Protein AF-A0A8T4V016-F1 (afdb_monomer)

Nearest PDB structures (foldseek):
  6ydw-assembly1_Bl  TM=3.620E-01  e=2.042E+00  Sus scrofa
  7qij-assembly1_AA  TM=3.039E-01  e=9.703E+00  Yersinia enterocolitica
  7qij-assembly2_NA  TM=2.567E-01  e=8.258E+00  Yersinia enterocolitica

Secondary structure (DSSP, 8-state):
-----------TTHHHHHHHHHHS---HHHHHHHHTTS-HHHHHHHHHHHHHHS-HHHHHHHHHHSSGGG--THHHHHHHHHHHHHHT-TT--S--TTTTSHHHHHHHHT-S--SS---GGG--GGG-GGG-TT-HHHHHHHHHHHHHSEEE--TT-BS---SSS----BTHHHHHHHHHHHHHHHHHTTPPPPPEEEETTTTEEEE-HHHHHHHHHHHHHHHHHHHHHHTT-

Foldseek 3Di:
DDDDDDPPPPPQLVVQLCCCCPVLVAPSVVSSVLSVPAGPVRVVVLLVLQCVLAPPVLSSCLSNQACQSVDDDPVSVLLSVLSNLLSPPVPDPHDDSQSRDPVSSVVSNPDPDPDDDDPVPPLPLCPLQLLHPVQPVSVVQLCCCQPVQKDFFDQADFRDPDVPDDRGDGQLVVLVSVLVSLQVVCVSVVHDGWAWDADPVRSMIGTDPVSSVVSVVVNVVVVVVVVVVVVPD

Structure (mmCIF, N/CA/C/O backbone):
data_AF-A0A8T4V016-F1
#
_entry.id   AF-A0A8T4V016-F1
#
loop_
_atom_site.group_PDB
_atom_site.id
_atom_site.type_symbol
_atom_site.label_atom_id
_atom_site.label_alt_id
_atom_site.label_comp_id
_atom_site.label_asym_id
_atom_site.label_entity_id
_atom_site.label_seq_id
_atom_site.pdbx_PDB_ins_code
_atom_site.Cartn_x
_atom_site.Cartn_y
_atom_site.Cartn_z
_atom_site.occupancy
_atom_site.B_iso_or_equiv
_atom_site.auth_seq_id
_atom_site.auth_comp_id
_atom_site.auth_asym_id
_atom_site.auth_atom_id
_atom_site.pdbx_PDB_model_num
ATOM 1 N N . MET A 1 1 ? 6.580 -22.054 -52.879 1.00 35.16 1 MET A N 1
ATOM 2 C CA . MET A 1 1 ? 6.896 -20.968 -51.931 1.00 35.16 1 MET A CA 1
ATOM 3 C C . MET A 1 1 ? 5.627 -20.703 -51.136 1.00 35.16 1 MET A C 1
ATOM 5 O O . MET A 1 1 ? 4.697 -20.138 -51.684 1.00 35.16 1 MET A O 1
ATOM 9 N N . GLU A 1 2 ? 5.365 -21.484 -50.089 1.00 33.94 2 GLU A N 1
ATOM 10 C CA . GLU A 1 2 ? 5.815 -21.247 -48.700 1.00 33.94 2 GLU A CA 1
ATOM 11 C C . GLU A 1 2 ? 5.262 -19.943 -48.089 1.00 33.94 2 GLU A C 1
ATOM 13 O O . GLU A 1 2 ? 5.794 -18.866 -48.314 1.00 33.94 2 GLU A O 1
ATOM 18 N N . TYR A 1 3 ? 4.151 -20.110 -47.354 1.00 40.19 3 TYR A N 1
ATOM 19 C CA . TYR A 1 3 ? 3.929 -19.724 -45.948 1.00 40.19 3 TYR A CA 1
ATOM 20 C C . TYR A 1 3 ? 4.230 -18.277 -45.473 1.00 40.19 3 TYR A C 1
ATOM 22 O O . TYR A 1 3 ? 5.384 -17.879 -45.399 1.00 40.19 3 TYR A O 1
ATOM 30 N N . ILE A 1 4 ? 3.187 -17.570 -44.981 1.00 34.22 4 ILE A N 1
ATOM 31 C CA . ILE A 1 4 ? 3.020 -17.037 -43.591 1.00 34.22 4 ILE A CA 1
ATOM 32 C C . ILE A 1 4 ? 2.225 -15.711 -43.516 1.00 34.22 4 ILE A C 1
ATOM 34 O O . ILE A 1 4 ? 2.650 -14.685 -44.036 1.00 34.22 4 ILE A O 1
ATOM 38 N N . GLY A 1 5 ? 1.167 -15.722 -42.687 1.00 31.75 5 GLY A N 1
ATOM 39 C CA . GLY A 1 5 ? 0.774 -14.600 -41.815 1.00 31.75 5 GLY A CA 1
ATOM 40 C C . GLY A 1 5 ? -0.501 -13.850 -42.224 1.00 31.75 5 GLY A C 1
ATOM 41 O O . GLY A 1 5 ? -0.571 -13.293 -43.304 1.00 31.75 5 GLY A O 1
ATOM 42 N N . LYS A 1 6 ? -1.550 -13.716 -41.416 1.00 37.72 6 LYS A N 1
ATOM 43 C CA . LYS A 1 6 ? -1.802 -14.063 -40.018 1.00 37.72 6 LYS A CA 1
ATOM 44 C C . LYS A 1 6 ? -3.316 -14.271 -39.918 1.00 37.72 6 LYS A C 1
ATOM 46 O O . LYS A 1 6 ? -4.066 -13.312 -40.081 1.00 37.72 6 LYS A O 1
ATOM 51 N N . GLU A 1 7 ? -3.765 -15.464 -39.539 1.00 40.00 7 GLU A N 1
ATOM 52 C CA . GLU A 1 7 ? -4.768 -15.462 -38.477 1.00 40.00 7 GLU A CA 1
ATOM 53 C C . GLU A 1 7 ? -4.093 -14.669 -37.361 1.00 40.00 7 GLU A C 1
ATOM 55 O O . GLU A 1 7 ? -3.062 -15.089 -36.826 1.00 40.00 7 GLU A O 1
ATOM 60 N N . LEU A 1 8 ? -4.541 -13.434 -37.128 1.00 37.91 8 LEU A N 1
ATOM 61 C CA . LEU A 1 8 ? -4.230 -12.771 -35.877 1.00 37.91 8 LEU A CA 1
ATOM 62 C C . LEU A 1 8 ? -4.793 -13.720 -34.833 1.00 37.91 8 LEU A C 1
ATOM 64 O O . LEU A 1 8 ? -6.008 -13.789 -34.666 1.00 37.91 8 LEU A O 1
ATOM 68 N N . LEU A 1 9 ? -3.894 -14.532 -34.270 1.00 42.50 9 LEU A N 1
ATOM 69 C CA . LEU A 1 9 ? -4.071 -15.303 -33.054 1.00 42.50 9 LEU A CA 1
ATOM 70 C C . LEU A 1 9 ? -5.068 -14.514 -32.213 1.00 42.50 9 LEU A C 1
ATOM 72 O O . LEU A 1 9 ? -4.738 -13.395 -31.814 1.00 42.50 9 LEU A O 1
ATOM 76 N N . LYS A 1 10 ? -6.301 -15.020 -3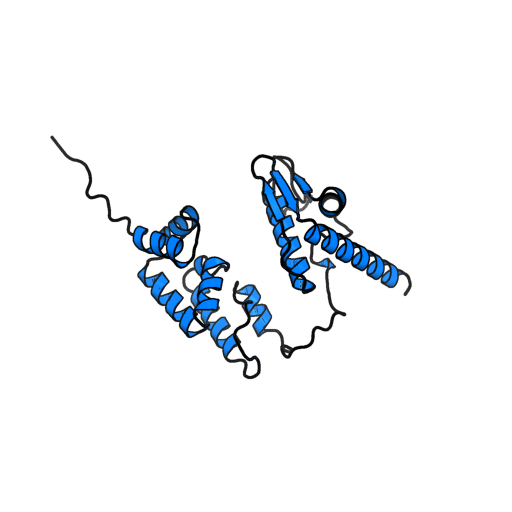2.059 1.00 50.97 10 LYS A N 1
ATOM 77 C CA . LYS A 1 10 ? -7.214 -14.485 -31.051 1.00 50.97 10 LYS A CA 1
ATOM 78 C C . LYS A 1 10 ? -6.413 -14.582 -29.773 1.00 50.97 10 LYS A C 1
ATOM 80 O O . LYS A 1 10 ? -6.144 -15.693 -29.327 1.00 50.97 10 LYS A O 1
ATOM 85 N N . ASP A 1 11 ? -5.894 -13.450 -29.319 1.00 59.31 11 ASP A N 1
ATOM 86 C CA . ASP A 1 11 ? -5.078 -13.401 -28.126 1.00 59.31 11 ASP A CA 1
ATOM 87 C C . ASP A 1 11 ? -5.995 -13.934 -27.018 1.00 59.31 11 ASP A C 1
ATOM 89 O O . ASP A 1 11 ? -7.022 -13.305 -26.751 1.00 59.31 11 ASP A O 1
ATOM 93 N N . PRO A 1 12 ? -5.727 -15.135 -26.472 1.00 63.03 12 PRO A N 1
ATOM 94 C CA . PRO A 1 12 ? -6.645 -15.789 -25.541 1.00 63.03 12 PRO A CA 1
ATOM 95 C C . PRO A 1 12 ? -6.847 -14.953 -24.269 1.00 63.03 12 PRO A C 1
ATOM 97 O O . PRO A 1 12 ? -7.808 -15.163 -23.533 1.00 63.03 12 PRO A O 1
ATOM 100 N N . ASP A 1 13 ? -5.977 -13.964 -24.059 1.00 75.12 13 ASP A N 1
ATOM 101 C CA . ASP A 1 13 ? -5.962 -13.062 -22.922 1.00 75.12 13 ASP A CA 1
ATOM 102 C C . ASP A 1 13 ? -6.684 -11.728 -23.226 1.00 75.12 13 ASP A C 1
ATOM 104 O O . ASP A 1 13 ? -6.879 -10.912 -22.317 1.00 75.12 13 ASP A O 1
ATOM 108 N N . ALA A 1 14 ? -7.070 -11.463 -24.484 1.00 77.88 14 ALA A N 1
ATOM 109 C CA . ALA A 1 14 ? -7.614 -10.170 -24.916 1.00 77.88 14 ALA A CA 1
ATOM 110 C C . ALA A 1 14 ? -8.941 -9.829 -24.237 1.00 77.88 14 ALA A C 1
ATOM 112 O O . ALA A 1 14 ? -9.085 -8.719 -23.725 1.00 77.88 14 ALA A O 1
ATOM 113 N N . ASP A 1 15 ? -9.866 -10.785 -24.171 1.00 79.12 15 ASP A N 1
ATOM 114 C CA . ASP A 1 15 ? -11.208 -10.551 -23.632 1.00 79.12 15 ASP A CA 1
ATOM 115 C C . ASP A 1 15 ? -11.154 -10.199 -22.135 1.00 79.12 15 ASP A C 1
ATOM 117 O O . ASP A 1 15 ? -11.811 -9.265 -21.670 1.00 79.12 15 ASP A O 1
ATOM 121 N N . LEU A 1 16 ? -10.299 -10.887 -21.368 1.00 82.69 16 LEU A N 1
ATOM 122 C CA . LEU A 1 16 ? -10.085 -10.569 -19.954 1.00 82.69 16 LEU A CA 1
ATOM 123 C C . LEU A 1 16 ? 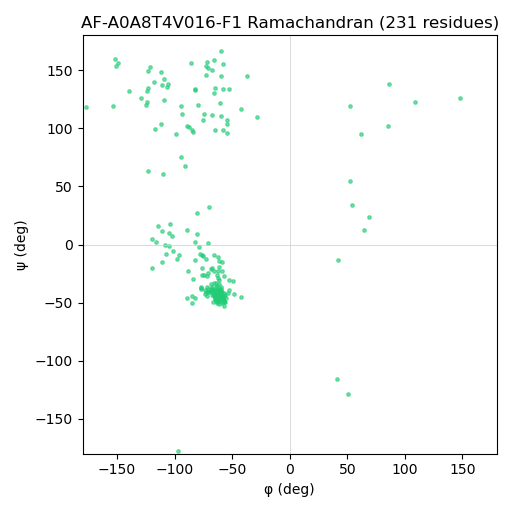-9.305 -9.259 -19.773 1.00 82.69 16 LEU A C 1
ATOM 125 O O . LEU A 1 16 ? -9.592 -8.488 -18.857 1.00 82.69 16 LEU A O 1
ATOM 129 N N . THR A 1 17 ? -8.339 -8.976 -20.648 1.00 81.25 17 THR A N 1
ATOM 130 C CA . THR A 1 17 ? -7.602 -7.706 -20.621 1.00 81.25 17 THR A CA 1
ATOM 131 C C . THR A 1 17 ? -8.541 -6.519 -20.839 1.00 81.25 17 THR A C 1
ATOM 133 O O . THR A 1 17 ? -8.451 -5.531 -20.106 1.00 81.25 17 THR A O 1
ATOM 136 N N . GLU A 1 18 ? -9.456 -6.616 -21.807 1.00 80.31 18 GLU A N 1
ATOM 137 C CA . GLU A 1 18 ? -10.453 -5.583 -22.092 1.00 80.31 18 GLU A CA 1
ATOM 138 C C . GLU A 1 18 ? -11.425 -5.409 -20.923 1.00 80.31 18 GLU A C 1
ATOM 140 O O . GLU A 1 18 ? -11.622 -4.284 -20.459 1.00 80.31 18 GLU A O 1
ATOM 145 N N . LEU A 1 19 ? -11.957 -6.512 -20.384 1.00 83.50 19 LEU A N 1
ATOM 146 C CA . LEU A 1 19 ? -12.860 -6.491 -19.233 1.00 83.50 19 LEU A CA 1
ATOM 147 C C . LEU A 1 19 ? -12.231 -5.780 -18.023 1.00 83.50 19 LEU A C 1
ATOM 149 O O . LEU A 1 19 ? -12.835 -4.878 -17.444 1.00 83.50 19 LEU A O 1
ATOM 153 N N . LEU A 1 20 ? -10.997 -6.146 -17.657 1.00 82.00 20 LEU A N 1
ATOM 154 C CA . LEU A 1 20 ? -10.281 -5.551 -16.522 1.00 82.00 20 LEU A CA 1
ATOM 155 C C . LEU A 1 20 ? -9.961 -4.068 -16.746 1.00 82.00 20 LEU A C 1
ATOM 157 O O . LEU A 1 20 ? -10.043 -3.267 -15.811 1.00 82.00 20 LEU A O 1
ATOM 161 N N . ALA A 1 21 ? -9.589 -3.690 -17.968 1.00 79.38 21 ALA A N 1
ATOM 162 C CA . ALA A 1 21 ? -9.250 -2.308 -18.283 1.00 79.38 21 ALA A CA 1
ATOM 163 C C . ALA A 1 21 ? -10.477 -1.393 -18.296 1.00 79.38 21 ALA A C 1
ATOM 165 O O . ALA A 1 21 ? -10.407 -0.269 -17.799 1.00 79.38 21 ALA A O 1
ATOM 166 N N . ARG A 1 22 ? -11.593 -1.875 -18.846 1.00 79.38 22 ARG A N 1
ATOM 167 C CA . ARG A 1 22 ? -12.803 -1.083 -19.059 1.00 79.38 22 ARG A CA 1
ATOM 168 C C . ARG A 1 22 ? -13.700 -1.025 -17.827 1.00 79.38 22 ARG A C 1
ATOM 170 O O . ARG A 1 22 ? -14.083 0.063 -17.418 1.00 79.38 22 ARG A O 1
ATOM 177 N N . GLU A 1 23 ? -14.011 -2.171 -17.229 1.00 80.81 23 GLU A N 1
ATOM 178 C CA . GLU A 1 23 ? -15.026 -2.257 -16.167 1.00 80.81 23 GLU A CA 1
ATOM 179 C C . GLU A 1 23 ? -14.443 -2.025 -14.766 1.00 80.81 23 GLU A C 1
ATOM 181 O O . GLU A 1 23 ? -15.154 -1.620 -13.847 1.00 80.81 23 GLU A O 1
ATOM 186 N N . PHE A 1 24 ? -13.136 -2.249 -14.598 1.00 82.06 24 PHE A N 1
ATOM 187 C CA . PHE A 1 24 ? -12.441 -2.100 -13.313 1.00 82.06 24 PHE A CA 1
ATOM 188 C C . PHE A 1 24 ? -11.375 -0.995 -13.320 1.00 82.06 24 PHE A C 1
ATOM 190 O O . PHE A 1 24 ? -10.701 -0.788 -12.308 1.00 82.06 24 PHE A O 1
ATOM 197 N N . GLU A 1 25 ? -11.222 -0.276 -14.439 1.00 83.88 25 GLU A N 1
ATOM 198 C CA . GLU A 1 25 ? -10.244 0.808 -14.631 1.00 83.88 25 GLU A CA 1
ATOM 199 C C . GLU A 1 25 ? -8.794 0.387 -14.323 1.00 83.88 25 GLU A C 1
ATOM 201 O O . GLU A 1 25 ? -7.975 1.161 -13.812 1.00 83.88 25 GLU A O 1
ATOM 206 N N . ILE A 1 26 ? -8.451 -0.872 -14.601 1.00 78.69 26 ILE A N 1
ATOM 207 C CA . ILE A 1 26 ? -7.104 -1.391 -14.367 1.00 78.69 26 ILE A CA 1
ATOM 208 C C . ILE A 1 26 ? -6.208 -1.004 -15.542 1.00 78.69 26 ILE A C 1
ATOM 210 O O . ILE A 1 26 ? -6.554 -1.186 -16.704 1.00 78.69 26 ILE A O 1
ATOM 214 N N . ASN A 1 27 ? -5.006 -0.496 -15.258 1.00 84.38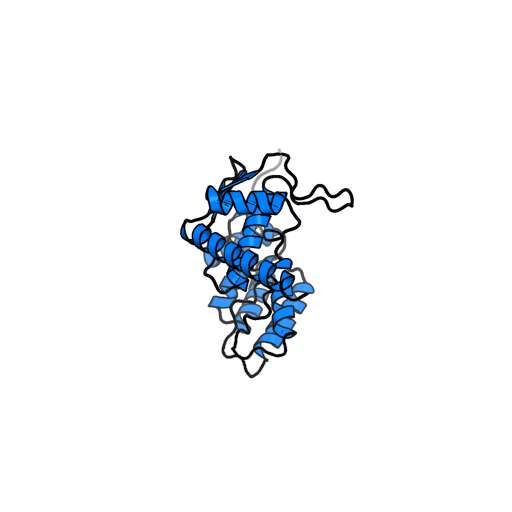 27 ASN A N 1
ATOM 215 C CA . ASN A 1 27 ? -4.047 -0.164 -16.312 1.00 84.38 27 ASN A CA 1
ATOM 216 C C . ASN A 1 27 ? -3.817 -1.357 -17.262 1.00 84.38 27 ASN A C 1
ATOM 218 O O . ASN A 1 27 ? -3.544 -2.465 -16.800 1.00 84.38 27 ASN A O 1
ATOM 222 N N . PHE A 1 28 ? -3.841 -1.098 -18.573 1.00 76.69 28 PHE A N 1
ATOM 223 C CA . PHE A 1 28 ? -3.717 -2.108 -19.629 1.00 76.69 28 PHE A CA 1
ATOM 224 C C . PHE A 1 28 ? -2.544 -3.083 -19.437 1.00 76.69 28 PHE A C 1
ATOM 226 O O . PHE A 1 28 ? -2.710 -4.286 -19.611 1.00 76.69 28 PHE A O 1
ATOM 233 N N . ILE A 1 29 ? -1.361 -2.600 -19.031 1.00 77.19 29 ILE A N 1
ATOM 234 C CA . ILE A 1 29 ? -0.184 -3.463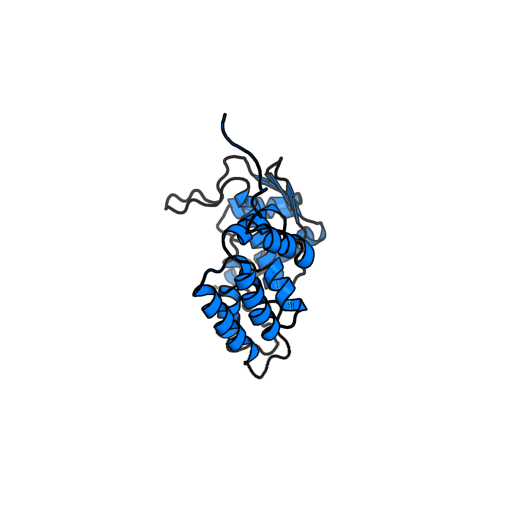 -18.826 1.00 77.19 29 ILE A CA 1
ATOM 235 C C . ILE A 1 29 ? -0.440 -4.447 -17.678 1.00 77.19 29 ILE A C 1
ATOM 237 O O . ILE A 1 29 ? -0.152 -5.635 -17.808 1.00 77.19 29 ILE A O 1
ATOM 241 N N . ARG A 1 30 ? -1.033 -3.967 -16.577 1.00 79.19 30 ARG A N 1
ATOM 242 C CA . ARG A 1 30 ? -1.398 -4.802 -15.426 1.00 79.19 30 ARG A CA 1
ATOM 243 C C . ARG A 1 30 ? -2.515 -5.783 -15.787 1.00 79.19 30 ARG A C 1
ATOM 245 O O . ARG A 1 30 ? -2.402 -6.950 -15.433 1.00 79.19 30 ARG A O 1
ATOM 252 N N . ALA A 1 31 ? -3.544 -5.332 -16.504 1.00 77.81 31 ALA A N 1
ATOM 253 C CA . ALA A 1 31 ? -4.641 -6.174 -16.982 1.00 77.81 31 ALA A CA 1
ATOM 254 C C . ALA A 1 31 ? -4.124 -7.323 -17.864 1.00 77.81 31 ALA A C 1
ATOM 256 O O . ALA A 1 31 ? -4.426 -8.483 -17.600 1.00 77.81 31 ALA A O 1
ATOM 257 N N . ARG A 1 32 ? -3.235 -7.019 -18.817 1.00 80.62 32 ARG A N 1
ATOM 258 C CA . ARG A 1 32 ? -2.587 -8.016 -19.677 1.00 80.62 32 ARG A CA 1
ATOM 259 C C . ARG A 1 32 ? -1.736 -9.010 -18.886 1.00 80.62 32 ARG A C 1
ATOM 261 O O . ARG A 1 32 ? -1.771 -10.208 -19.139 1.00 80.62 32 ARG A O 1
ATOM 268 N N . ASP A 1 33 ? -0.952 -8.535 -17.919 1.00 82.00 33 ASP A N 1
ATOM 269 C CA . ASP A 1 33 ? -0.099 -9.406 -17.101 1.00 82.00 33 ASP A CA 1
ATOM 270 C C . ASP A 1 33 ? -0.899 -10.321 -16.153 1.00 82.00 33 ASP A C 1
ATOM 272 O O . ASP A 1 33 ? -0.370 -11.336 -15.690 1.00 82.00 33 ASP A O 1
ATOM 276 N N . ILE A 1 34 ? -2.151 -9.965 -15.850 1.00 80.69 34 ILE A N 1
ATOM 277 C CA . ILE A 1 34 ? -3.111 -10.800 -15.119 1.00 80.69 34 ILE A CA 1
ATOM 278 C C . ILE A 1 34 ? -3.775 -11.797 -16.067 1.00 80.69 34 ILE A C 1
ATOM 280 O O . ILE A 1 34 ? -3.822 -12.983 -15.746 1.00 80.69 34 ILE A O 1
ATOM 284 N N . ALA A 1 35 ? -4.222 -11.344 -17.239 1.00 81.94 35 ALA A N 1
ATOM 285 C CA . ALA A 1 35 ? -4.887 -12.191 -18.222 1.00 81.94 35 ALA A CA 1
ATOM 286 C C . ALA A 1 35 ? -3.984 -13.331 -18.728 1.00 81.94 35 ALA A C 1
ATOM 288 O O . ALA A 1 35 ? -4.440 -14.452 -18.887 1.00 81.94 35 ALA A O 1
ATOM 289 N N . ARG A 1 36 ? -2.662 -13.115 -18.766 1.00 83.38 36 ARG A N 1
ATOM 290 C CA . ARG A 1 36 ? -1.651 -14.166 -19.010 1.00 83.38 36 ARG A CA 1
ATOM 291 C C . ARG A 1 36 ? -1.591 -15.286 -17.965 1.00 83.38 36 ARG A C 1
ATOM 293 O O . ARG A 1 36 ? -0.824 -16.235 -18.123 1.00 83.38 36 ARG A O 1
ATOM 300 N N . LYS A 1 37 ? -2.274 -15.134 -16.829 1.00 82.06 37 LYS A N 1
ATOM 301 C CA . LYS A 1 37 ? -2.186 -16.036 -15.667 1.00 82.06 37 LYS A CA 1
ATOM 302 C C . LYS A 1 37 ? -3.519 -16.678 -15.303 1.00 82.06 37 LYS A C 1
ATOM 304 O O . LYS A 1 37 ? -3.503 -17.663 -14.568 1.00 82.06 37 LYS A O 1
ATOM 309 N N . VAL A 1 38 ? -4.634 -16.097 -15.737 1.00 83.38 38 VAL A N 1
ATOM 310 C CA . VAL A 1 38 ? -5.994 -16.476 -15.343 1.00 83.38 38 VAL A CA 1
ATOM 311 C C . VAL A 1 38 ? -6.873 -16.406 -16.583 1.00 83.38 38 VAL A C 1
ATOM 313 O O . VAL A 1 38 ? -6.824 -15.413 -17.298 1.00 83.38 38 VAL A O 1
ATOM 316 N N . SER A 1 39 ? -7.672 -17.442 -16.834 1.00 85.38 39 SER A N 1
ATOM 317 C CA . SER A 1 39 ? -8.627 -17.430 -17.944 1.00 85.38 39 SER A CA 1
ATOM 318 C C . SER A 1 39 ? -9.804 -16.489 -17.652 1.00 85.38 39 SER A C 1
ATOM 320 O O . SER A 1 39 ? -10.122 -16.219 -16.490 1.00 85.38 39 SER A O 1
ATOM 322 N N . LEU A 1 40 ? -10.486 -16.003 -18.694 1.00 82.81 40 LEU A N 1
ATOM 323 C CA . LEU A 1 40 ? -11.705 -15.203 -18.529 1.00 82.81 40 LEU A CA 1
ATOM 324 C C . LEU A 1 40 ? -12.758 -15.949 -17.697 1.00 82.81 40 LEU A C 1
ATOM 326 O O . LEU A 1 40 ? -13.317 -15.377 -16.762 1.00 82.81 40 LEU A O 1
ATOM 330 N N . ASP A 1 41 ? -12.984 -17.227 -17.999 1.00 82.44 41 ASP A N 1
ATOM 331 C CA . ASP A 1 41 ? -13.981 -18.052 -17.314 1.00 82.44 41 ASP A CA 1
ATOM 332 C C . ASP A 1 41 ? -13.661 -18.212 -15.823 1.00 82.44 41 ASP A C 1
ATOM 334 O O . ASP A 1 41 ? -14.544 -18.060 -14.971 1.00 82.44 41 ASP A O 1
ATOM 338 N N . ASP A 1 42 ? -12.390 -18.447 -15.483 1.00 83.88 42 ASP A N 1
ATOM 339 C CA . ASP A 1 42 ? -11.955 -18.530 -14.088 1.00 83.88 42 ASP A CA 1
ATOM 340 C C . ASP A 1 42 ? -12.110 -17.184 -13.376 1.00 83.88 42 ASP A C 1
ATOM 342 O O . ASP A 1 42 ? -12.559 -17.139 -12.227 1.00 83.88 42 ASP A O 1
ATOM 346 N N . PHE A 1 43 ? -11.778 -16.074 -14.042 1.00 87.25 43 PHE A N 1
ATOM 347 C CA . PHE A 1 43 ? -11.969 -14.741 -13.478 1.00 87.25 43 PHE A CA 1
ATOM 348 C C . PHE A 1 43 ? -13.448 -14.459 -13.195 1.00 87.25 43 PHE A C 1
ATOM 350 O O . PHE A 1 43 ? -13.784 -14.103 -12.067 1.00 87.25 43 PHE A O 1
ATOM 357 N N . VAL A 1 44 ? -14.334 -14.664 -14.175 1.00 85.88 44 VAL A N 1
ATOM 358 C CA . VAL A 1 44 ? -15.777 -14.410 -14.043 1.00 85.88 44 VAL A CA 1
ATOM 359 C C . VAL A 1 44 ? -16.378 -15.269 -12.935 1.00 85.88 44 VAL A C 1
ATOM 361 O O . VAL A 1 44 ? -17.097 -14.763 -12.075 1.00 85.88 44 VAL A O 1
ATOM 364 N N . LYS A 1 45 ? -16.033 -16.560 -12.883 1.00 87.25 45 LYS A N 1
ATOM 365 C CA . LYS A 1 45 ? -16.486 -17.464 -11.819 1.00 87.25 45 LYS A CA 1
ATOM 366 C C . LYS A 1 45 ? -16.068 -16.968 -10.430 1.00 87.25 45 LYS A C 1
ATOM 368 O O . LYS A 1 45 ? -16.877 -16.967 -9.496 1.00 87.25 45 LYS A O 1
ATOM 373 N N . ASN A 1 46 ? -14.816 -16.543 -10.285 1.00 85.69 46 ASN A N 1
ATOM 374 C CA . ASN A 1 46 ? -14.283 -16.055 -9.016 1.00 85.69 46 ASN A CA 1
ATOM 375 C C . ASN A 1 46 ? -14.862 -14.685 -8.634 1.00 85.69 46 ASN A C 1
ATOM 377 O O . ASN A 1 46 ? -15.179 -14.465 -7.466 1.00 85.69 46 ASN A O 1
ATOM 381 N N . TYR A 1 47 ? -15.054 -13.787 -9.600 1.00 88.12 47 TYR A N 1
ATOM 382 C CA . TYR A 1 47 ? -15.686 -12.489 -9.388 1.00 88.12 47 TYR A CA 1
ATOM 383 C C . TYR A 1 47 ? -17.142 -12.643 -8.945 1.00 88.12 47 TYR A C 1
ATOM 385 O O . TYR A 1 47 ? -17.509 -12.108 -7.907 1.00 88.12 47 TYR A O 1
ATOM 393 N N . ASN A 1 48 ? -17.933 -13.469 -9.635 1.00 86.69 48 ASN A N 1
ATOM 394 C CA . ASN A 1 48 ? -19.317 -13.750 -9.245 1.00 86.69 48 ASN A CA 1
ATOM 395 C C . ASN A 1 48 ? -19.389 -14.365 -7.840 1.00 86.69 48 ASN A C 1
ATOM 397 O O . ASN A 1 48 ? -20.302 -14.088 -7.066 1.00 86.69 48 ASN A O 1
ATOM 401 N N . THR A 1 49 ? -18.416 -15.207 -7.478 1.00 86.19 49 THR A N 1
ATOM 402 C CA . THR A 1 49 ? -18.324 -15.747 -6.114 1.00 86.19 49 THR A CA 1
ATOM 403 C C . THR A 1 49 ? -18.050 -14.639 -5.099 1.00 86.19 49 THR A C 1
ATOM 405 O O . THR A 1 49 ? -18.673 -14.629 -4.041 1.00 86.19 49 THR A O 1
ATOM 408 N N . LEU A 1 50 ? -17.153 -13.697 -5.410 1.00 83.56 50 LEU A N 1
ATOM 409 C CA . LEU A 1 50 ? -16.878 -12.541 -4.561 1.00 83.56 50 LEU A CA 1
ATOM 410 C C . LEU A 1 50 ? -18.101 -11.630 -4.433 1.00 83.56 50 LEU A C 1
ATOM 412 O O . LEU A 1 50 ? -18.472 -11.297 -3.318 1.00 83.56 50 LEU A O 1
ATOM 416 N N . GLU A 1 51 ? -18.742 -11.271 -5.540 1.00 84.25 51 GLU A N 1
ATOM 417 C CA . GLU A 1 51 ? -19.922 -10.402 -5.593 1.00 84.25 51 GLU A CA 1
ATOM 418 C C . GLU A 1 51 ? -21.108 -10.964 -4.796 1.00 84.25 51 GLU A C 1
ATOM 42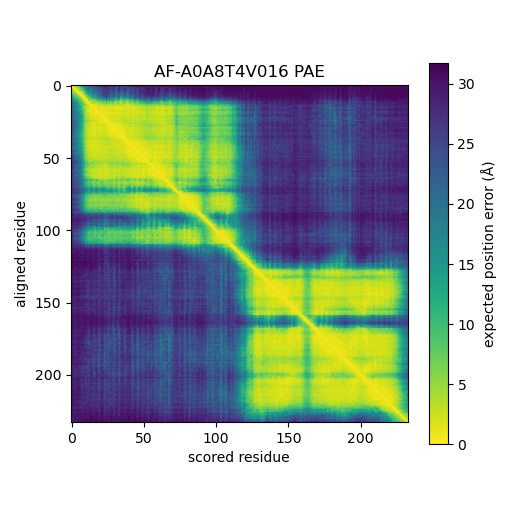0 O O . GLU A 1 51 ? -21.781 -10.244 -4.060 1.00 84.25 51 GLU A O 1
ATOM 425 N N . ASN A 1 52 ? -21.332 -12.277 -4.866 1.00 82.75 52 ASN A N 1
ATOM 426 C CA . ASN A 1 52 ? -22.361 -12.931 -4.056 1.00 82.75 52 ASN A CA 1
ATOM 427 C C . ASN A 1 52 ? -22.053 -12.889 -2.550 1.00 82.75 52 ASN A C 1
ATOM 429 O O . ASN A 1 52 ? -22.956 -13.036 -1.728 1.00 82.75 52 ASN A O 1
ATOM 433 N N . LEU A 1 53 ? -20.780 -12.729 -2.177 1.00 77.56 53 LEU A N 1
ATOM 434 C CA . LEU A 1 53 ? -20.355 -12.609 -0.785 1.00 77.56 53 LEU A CA 1
ATOM 435 C C . LEU A 1 53 ? -20.363 -11.148 -0.322 1.00 77.56 53 LEU A C 1
ATOM 437 O O . LEU A 1 53 ? -20.857 -10.837 0.759 1.00 77.56 53 LEU A O 1
ATOM 441 N N . VAL A 1 54 ? -19.823 -10.241 -1.128 1.00 69.06 54 VAL A N 1
ATOM 442 C CA . VAL A 1 54 ? -19.743 -8.812 -0.841 1.00 69.06 54 VAL A CA 1
ATOM 443 C C . VAL A 1 54 ? -20.414 -8.070 -1.984 1.00 69.06 54 VAL A C 1
ATOM 445 O O . VAL A 1 54 ? -20.013 -8.239 -3.126 1.00 69.06 54 VAL A O 1
ATOM 448 N N . ILE A 1 55 ? -21.434 -7.264 -1.666 1.00 76.25 55 ILE A N 1
ATOM 449 C CA . ILE A 1 55 ? -22.218 -6.477 -2.635 1.00 76.25 55 ILE A CA 1
ATOM 450 C C . ILE A 1 55 ? -21.350 -5.916 -3.776 1.00 76.25 55 ILE A C 1
ATOM 452 O O . ILE A 1 55 ? -20.211 -5.508 -3.543 1.00 76.25 55 ILE A O 1
ATOM 456 N N . GLU A 1 56 ? -21.904 -5.849 -4.988 1.00 78.94 56 GLU A N 1
ATOM 457 C CA . GLU A 1 56 ? -21.195 -5.511 -6.236 1.00 78.94 56 GLU A CA 1
ATOM 458 C C . GLU A 1 56 ? -20.197 -4.346 -6.107 1.00 78.94 56 GLU A C 1
ATOM 460 O O . GLU A 1 56 ? -19.049 -4.449 -6.542 1.00 78.94 56 GLU A O 1
ATOM 465 N N . SER A 1 57 ? -20.590 -3.250 -5.451 1.00 75.88 57 SER A N 1
ATOM 466 C CA . SER A 1 57 ? -19.725 -2.078 -5.263 1.00 75.88 57 SER A CA 1
ATOM 467 C C . SER A 1 57 ? -18.431 -2.392 -4.504 1.00 75.88 57 SER A C 1
ATOM 469 O O . SER A 1 57 ? -17.369 -1.880 -4.853 1.00 75.88 57 SER A O 1
ATOM 471 N N . ILE A 1 58 ? -18.491 -3.266 -3.499 1.00 72.69 58 ILE A N 1
ATOM 472 C CA . ILE A 1 58 ? -17.332 -3.689 -2.706 1.00 72.69 58 ILE A CA 1
ATOM 473 C C . ILE A 1 58 ? -16.496 -4.704 -3.489 1.00 72.69 58 ILE A C 1
ATOM 475 O O . ILE A 1 58 ? -15.267 -4.635 -3.452 1.00 72.69 58 ILE A O 1
ATOM 479 N N . ALA A 1 59 ? -17.133 -5.609 -4.237 1.00 79.56 59 ALA A N 1
ATOM 480 C CA . ALA A 1 59 ? -16.423 -6.552 -5.097 1.00 79.56 59 ALA A CA 1
ATOM 481 C C . ALA A 1 59 ? -15.577 -5.822 -6.156 1.00 79.56 59 ALA A C 1
ATOM 483 O O . ALA A 1 59 ? -14.396 -6.136 -6.318 1.00 79.56 59 ALA A O 1
ATOM 484 N N . LYS A 1 60 ? -16.131 -4.788 -6.805 1.00 81.06 60 LYS A N 1
ATOM 485 C CA . LYS A 1 60 ? -15.399 -3.941 -7.766 1.00 81.06 60 LYS A CA 1
ATOM 486 C C . LYS A 1 60 ? -14.193 -3.249 -7.137 1.00 81.06 60 LYS A C 1
ATOM 488 O O . LYS A 1 60 ? -13.096 -3.294 -7.695 1.00 81.06 60 LYS A O 1
ATOM 493 N N . GLU A 1 61 ? -14.364 -2.670 -5.951 1.00 74.00 61 GLU A N 1
ATOM 494 C CA . GLU A 1 61 ? -13.272 -2.026 -5.215 1.00 74.00 61 GLU A CA 1
ATOM 495 C C . GLU A 1 61 ? -12.160 -3.012 -4.828 1.00 74.00 61 GLU A C 1
ATOM 497 O O . GLU A 1 61 ? -10.975 -2.697 -4.950 1.00 74.00 61 GLU A O 1
ATOM 502 N N . ILE A 1 62 ? -12.510 -4.235 -4.424 1.00 75.12 62 ILE A N 1
ATOM 503 C CA . ILE A 1 62 ? -11.538 -5.292 -4.111 1.00 75.12 62 ILE A CA 1
ATOM 504 C C . ILE A 1 62 ? -10.744 -5.709 -5.354 1.00 75.12 62 ILE A C 1
ATOM 506 O O . ILE A 1 62 ? -9.530 -5.896 -5.259 1.00 75.12 62 ILE A O 1
ATOM 510 N N . VAL A 1 63 ? -11.393 -5.834 -6.513 1.00 82.19 63 VAL A N 1
ATOM 511 C CA . VAL A 1 63 ? -10.718 -6.163 -7.779 1.00 82.19 63 VAL A CA 1
ATOM 512 C C . VAL A 1 63 ? -9.765 -5.041 -8.195 1.00 82.19 63 VAL A C 1
ATOM 514 O O . VAL A 1 63 ? -8.610 -5.298 -8.535 1.00 82.19 63 VAL A O 1
ATOM 517 N N . LYS A 1 64 ? -10.219 -3.786 -8.118 1.00 79.25 64 LYS A N 1
ATOM 518 C CA . LYS A 1 64 ? -9.439 -2.607 -8.518 1.00 79.25 64 LYS A CA 1
ATOM 519 C C . LYS A 1 64 ? -8.230 -2.370 -7.608 1.00 79.25 64 LYS A C 1
ATOM 521 O O . LYS A 1 64 ? -7.100 -2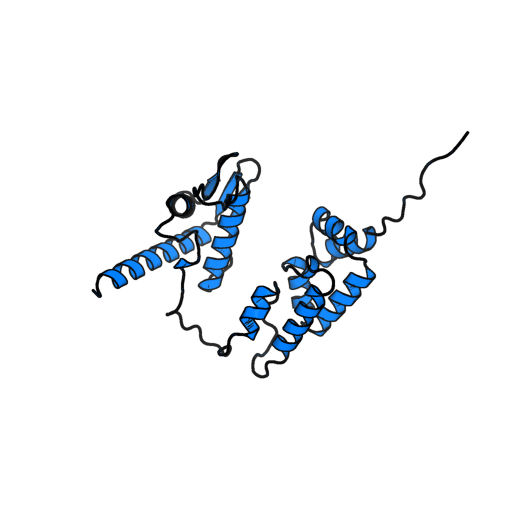.187 -8.080 1.00 79.25 64 LYS A O 1
ATOM 526 N N . ASN A 1 65 ? -8.470 -2.378 -6.297 1.00 67.75 65 ASN A N 1
ATOM 527 C CA . ASN A 1 65 ? -7.544 -1.863 -5.287 1.00 67.75 65 ASN A CA 1
ATOM 528 C C . ASN A 1 65 ? -6.909 -2.943 -4.399 1.00 67.75 65 ASN A C 1
ATOM 530 O O . ASN A 1 65 ? -5.925 -2.657 -3.713 1.00 67.75 65 ASN A O 1
ATOM 534 N N . GLY A 1 66 ? -7.450 -4.160 -4.392 1.00 63.66 66 GLY A N 1
ATOM 535 C CA . GLY A 1 66 ? -6.980 -5.270 -3.569 1.00 63.66 66 GLY A CA 1
ATOM 536 C C . GLY A 1 66 ? -6.038 -6.236 -4.289 1.00 63.66 66 GLY A C 1
ATOM 537 O O . GLY A 1 66 ? -5.688 -6.074 -5.459 1.00 63.66 66 GLY A O 1
ATOM 538 N N . SER A 1 67 ? -5.639 -7.277 -3.558 1.00 69.69 67 SER A N 1
ATOM 539 C CA . SER A 1 67 ? -4.793 -8.375 -4.051 1.00 69.69 67 SER A CA 1
ATOM 540 C C . SER A 1 67 ? -5.590 -9.532 -4.659 1.00 69.69 67 SER A C 1
ATOM 542 O O . SER A 1 67 ? -5.035 -10.600 -4.890 1.00 69.69 67 SER A O 1
ATOM 544 N N . PHE A 1 68 ? -6.888 -9.345 -4.919 1.00 75.94 68 PHE A N 1
ATOM 545 C CA . PHE A 1 68 ? -7.773 -10.387 -5.451 1.00 75.94 68 PHE A CA 1
ATOM 546 C C . PHE A 1 68 ? -7.228 -11.026 -6.734 1.00 75.94 68 PHE A C 1
ATOM 548 O O . PHE A 1 68 ? -7.229 -12.244 -6.874 1.00 75.94 68 PHE A O 1
ATOM 555 N N . LEU A 1 69 ? -6.676 -10.195 -7.620 1.00 71.44 69 LEU A N 1
ATOM 556 C CA . LEU A 1 69 ? -6.102 -10.603 -8.905 1.00 71.44 69 LEU A CA 1
ATOM 557 C C . LEU A 1 69 ? -4.719 -11.266 -8.781 1.00 71.44 69 LEU A C 1
ATOM 559 O O . LEU A 1 69 ? -4.195 -11.786 -9.764 1.00 71.44 69 LEU A O 1
ATOM 563 N N . ASP A 1 70 ? -4.117 -11.235 -7.590 1.00 69.88 70 ASP A N 1
ATOM 564 C CA . ASP A 1 70 ? -2.779 -11.771 -7.330 1.00 69.88 70 ASP A CA 1
ATOM 565 C C . ASP A 1 70 ? -2.822 -13.189 -6.727 1.00 69.88 70 ASP A C 1
ATOM 567 O O . ASP A 1 70 ? -1.793 -13.872 -6.672 1.00 69.88 70 ASP A O 1
ATOM 571 N N . TYR A 1 71 ? -3.991 -13.657 -6.272 1.00 63.47 71 TYR A N 1
ATOM 572 C CA . TYR A 1 71 ? -4.139 -14.972 -5.650 1.00 63.47 71 TYR A CA 1
ATOM 573 C C . TYR A 1 71 ? -4.270 -16.087 -6.693 1.00 63.47 71 TYR A C 1
ATOM 575 O O . TYR A 1 71 ? -5.049 -16.000 -7.637 1.00 63.47 71 TYR A O 1
ATOM 583 N N . LYS A 1 72 ? -3.512 -17.172 -6.497 1.00 58.59 72 LYS A N 1
ATOM 584 C CA . LYS A 1 72 ? -3.581 -18.387 -7.321 1.00 58.59 72 LYS A CA 1
ATOM 585 C C . LYS A 1 72 ? -4.291 -19.507 -6.562 1.00 58.59 72 LYS A C 1
ATOM 587 O O . LYS A 1 72 ? -3.968 -19.733 -5.395 1.00 58.59 72 LYS A O 1
ATOM 592 N N . ASN A 1 73 ? -5.153 -20.256 -7.252 1.00 57.94 73 ASN A N 1
ATOM 593 C CA . ASN A 1 73 ? -5.724 -21.539 -6.817 1.00 57.94 73 ASN A CA 1
ATOM 594 C C . ASN A 1 73 ? -6.128 -21.561 -5.323 1.00 57.94 73 ASN A C 1
ATOM 596 O O . ASN A 1 73 ? -6.977 -20.784 -4.896 1.00 57.94 73 ASN A O 1
ATOM 600 N N . SER A 1 74 ? -5.478 -22.403 -4.515 1.00 48.22 74 SER A N 1
ATOM 601 C CA . SER A 1 74 ? -5.784 -22.673 -3.102 1.00 48.22 74 SER A CA 1
ATOM 602 C C . SER A 1 74 ? -5.743 -21.456 -2.169 1.00 48.22 74 SER A C 1
ATOM 604 O O . SER A 1 74 ? -6.402 -21.467 -1.130 1.00 48.22 74 SER A O 1
ATOM 606 N N . PHE A 1 75 ? -5.021 -20.388 -2.524 1.00 63.62 75 PHE A N 1
ATOM 607 C CA . PHE A 1 75 ? -5.031 -19.144 -1.744 1.00 63.62 75 PHE A CA 1
ATOM 608 C C . PHE A 1 75 ? -6.322 -18.342 -1.939 1.00 63.62 75 PHE A C 1
ATOM 610 O O . PHE A 1 75 ? -6.725 -17.597 -1.045 1.00 63.62 75 PHE A O 1
ATOM 617 N N . LEU A 1 76 ? -6.988 -18.506 -3.083 1.00 73.81 76 LEU A N 1
ATOM 618 C CA . LEU A 1 76 ? -8.260 -17.849 -3.362 1.00 73.81 76 LEU A CA 1
ATOM 619 C C . LEU A 1 76 ? -9.416 -18.539 -2.623 1.00 73.81 76 LEU A C 1
ATOM 621 O O . LEU A 1 76 ? -10.275 -17.863 -2.062 1.00 73.81 76 LEU A O 1
ATOM 625 N N . ASP A 1 77 ? -9.385 -19.869 -2.515 1.00 76.44 77 ASP A N 1
ATOM 626 C CA . ASP A 1 77 ? -10.329 -20.617 -1.675 1.00 76.44 77 ASP A CA 1
ATOM 627 C C . ASP A 1 77 ? -10.186 -20.244 -0.194 1.00 76.44 77 ASP A C 1
ATOM 629 O O . ASP A 1 77 ? -11.181 -20.042 0.509 1.00 76.44 77 ASP A O 1
ATOM 633 N N . GLU A 1 78 ? -8.947 -20.098 0.292 1.00 76.56 78 GLU A N 1
ATOM 634 C CA . GLU A 1 78 ? -8.683 -19.587 1.639 1.00 76.56 78 GLU A CA 1
ATOM 635 C C . GLU A 1 78 ? -9.264 -18.177 1.814 1.00 76.56 78 GLU A C 1
ATOM 637 O O . GLU A 1 78 ? -9.943 -17.906 2.808 1.00 76.56 78 GLU A O 1
ATOM 642 N N . TYR A 1 79 ? -9.064 -17.296 0.830 1.00 79.50 79 TYR A N 1
ATOM 643 C CA . TYR A 1 79 ? -9.626 -15.948 0.830 1.00 79.50 79 TYR A CA 1
ATOM 644 C C . TYR A 1 79 ? -11.165 -15.971 0.904 1.00 79.50 79 TYR A C 1
ATOM 646 O O . TYR A 1 79 ? -11.734 -15.350 1.805 1.00 79.50 79 TYR A O 1
ATOM 654 N N . PHE A 1 80 ? -11.851 -16.746 0.055 1.00 82.50 80 PHE A N 1
ATOM 655 C CA . PHE A 1 80 ? -13.314 -16.869 0.090 1.00 82.50 80 PHE A CA 1
ATOM 656 C C . PHE A 1 80 ? -13.837 -17.438 1.411 1.00 82.50 80 PHE A C 1
ATOM 658 O O . PHE A 1 80 ? -14.837 -16.952 1.945 1.00 82.50 80 PHE A O 1
ATOM 665 N N . ASN A 1 81 ? -13.161 -18.438 1.977 1.00 80.56 81 ASN A N 1
ATOM 666 C CA . ASN A 1 81 ? -13.543 -19.008 3.268 1.00 80.56 81 ASN A CA 1
ATOM 667 C C . ASN A 1 81 ? -13.438 -17.983 4.400 1.00 80.56 81 ASN A C 1
ATOM 669 O O . ASN A 1 81 ? -14.303 -17.933 5.277 1.00 80.56 81 ASN A O 1
ATOM 673 N N . LEU A 1 82 ? -12.413 -17.135 4.376 1.00 74.12 82 LEU A N 1
ATOM 674 C CA . LEU A 1 82 ? -12.278 -16.058 5.348 1.00 74.12 82 LEU A CA 1
ATOM 675 C C . LEU A 1 82 ? -13.358 -14.980 5.133 1.00 74.12 82 LEU A C 1
ATOM 677 O O . LEU A 1 82 ? -13.938 -14.518 6.113 1.00 74.12 82 LEU A O 1
ATOM 681 N N . VAL A 1 83 ? -13.691 -14.628 3.884 1.00 76.25 83 VAL A N 1
ATOM 682 C CA . VAL A 1 83 ? -14.767 -13.666 3.568 1.00 76.25 83 VAL A CA 1
ATOM 683 C C . VAL A 1 83 ? -16.114 -14.164 4.095 1.00 76.25 83 VAL A C 1
ATOM 685 O O . VAL A 1 83 ? -16.795 -13.438 4.815 1.00 76.25 83 VAL A O 1
ATOM 688 N N . ARG A 1 84 ? -16.461 -15.436 3.857 1.00 80.06 84 ARG A N 1
ATOM 689 C CA . ARG A 1 84 ? -17.677 -16.064 4.412 1.00 80.06 84 ARG A CA 1
ATOM 690 C C . ARG A 1 84 ? -17.722 -15.995 5.935 1.00 80.06 84 ARG A C 1
ATOM 692 O O . ARG A 1 84 ? -18.752 -15.663 6.514 1.00 80.06 84 ARG A O 1
ATOM 699 N N . ARG A 1 85 ? -16.601 -16.291 6.599 1.00 73.62 85 ARG A N 1
ATOM 700 C CA . ARG A 1 85 ? -16.499 -16.192 8.064 1.00 73.62 85 ARG A CA 1
ATOM 701 C C . ARG A 1 85 ? -16.672 -14.757 8.558 1.00 73.62 85 ARG A C 1
ATOM 703 O O . ARG A 1 85 ? -17.180 -14.569 9.656 1.00 73.62 85 ARG A O 1
ATOM 710 N N . ALA A 1 86 ? -16.228 -13.775 7.777 1.00 71.75 86 ALA A N 1
ATOM 711 C CA . ALA A 1 86 ? -16.312 -12.367 8.135 1.00 71.75 86 ALA A CA 1
ATOM 712 C C . ALA A 1 86 ? -17.757 -11.865 8.051 1.00 71.75 86 ALA A C 1
ATOM 714 O O . ALA A 1 86 ? -18.229 -11.228 8.984 1.00 71.75 86 ALA A O 1
ATOM 715 N N . ILE A 1 87 ? -18.470 -12.227 6.983 1.00 69.06 87 ILE A N 1
ATOM 716 C CA . ILE A 1 87 ? -19.873 -11.849 6.758 1.00 69.06 87 ILE A CA 1
ATOM 717 C C . ILE A 1 87 ? -20.818 -12.537 7.752 1.00 69.06 87 ILE A C 1
ATOM 719 O O . ILE A 1 87 ? -21.796 -11.940 8.187 1.00 69.06 87 ILE A O 1
ATOM 723 N N . ASN A 1 88 ? -20.516 -13.773 8.157 1.00 65.06 88 ASN A N 1
ATOM 724 C CA . ASN A 1 88 ? -21.339 -14.534 9.101 1.00 65.06 88 ASN A CA 1
ATOM 725 C C . ASN A 1 88 ? -21.109 -14.159 10.580 1.00 65.06 88 ASN A C 1
ATOM 727 O O . ASN A 1 88 ? -21.620 -14.855 11.458 1.00 65.06 88 ASN A O 1
ATOM 731 N N . LYS A 1 89 ? -20.352 -13.092 10.894 1.00 65.19 89 LYS A N 1
ATOM 732 C CA . LYS A 1 89 ? -20.306 -12.542 12.259 1.00 65.19 89 LYS A CA 1
ATOM 733 C C . LYS A 1 89 ? -21.623 -11.786 12.528 1.00 65.19 89 LYS A C 1
ATOM 735 O O . LYS A 1 89 ? -21.846 -10.737 11.932 1.00 65.19 89 LYS A O 1
ATOM 740 N N . PRO A 1 90 ? -22.489 -12.268 13.440 1.00 46.38 90 PRO A N 1
ATOM 741 C CA . PRO A 1 90 ? -23.895 -11.850 13.532 1.00 46.38 90 PRO A CA 1
ATOM 742 C C . PRO A 1 90 ? -24.147 -10.419 14.050 1.00 46.38 90 PRO A C 1
ATOM 744 O O . PRO A 1 90 ? -25.303 -10.025 14.151 1.00 46.38 90 PRO A O 1
ATOM 747 N N . ASN A 1 91 ? -23.106 -9.631 14.353 1.00 51.09 91 ASN A N 1
ATOM 748 C CA . ASN A 1 91 ? -23.229 -8.310 14.990 1.00 51.09 91 ASN A CA 1
ATOM 749 C C . ASN A 1 91 ? -22.679 -7.133 14.167 1.00 51.09 91 ASN A C 1
ATOM 751 O O . ASN A 1 91 ? -22.673 -6.008 14.663 1.00 51.09 91 ASN A O 1
ATOM 755 N N . GLU A 1 92 ? -22.227 -7.344 12.930 1.00 52.19 92 GLU A N 1
ATOM 756 C CA . GLU A 1 92 ? -21.658 -6.264 12.117 1.00 52.19 92 GLU A CA 1
ATOM 757 C C . GLU A 1 92 ? -22.503 -6.024 10.864 1.00 52.19 92 GLU A C 1
ATOM 759 O O . GLU A 1 92 ? -22.434 -6.732 9.861 1.00 52.19 92 GLU A O 1
ATOM 764 N N . THR A 1 93 ? -23.355 -5.003 10.938 1.00 44.91 93 THR A N 1
ATOM 765 C CA . THR A 1 93 ? -24.147 -4.541 9.802 1.00 44.91 93 THR A CA 1
ATOM 766 C C . THR A 1 93 ? -23.236 -3.926 8.739 1.00 44.91 93 THR A C 1
ATOM 768 O O . THR A 1 93 ? -22.733 -2.818 8.908 1.00 44.91 93 THR A O 1
ATOM 771 N N . LYS A 1 94 ? -23.157 -4.644 7.615 1.00 48.81 94 LYS A N 1
ATOM 772 C CA . LYS A 1 94 ? -22.552 -4.330 6.311 1.00 48.81 94 LYS A CA 1
ATOM 773 C C . LYS A 1 94 ? -21.056 -4.643 6.158 1.00 48.81 94 LYS A C 1
ATOM 775 O O . LYS A 1 94 ? -20.267 -4.364 7.057 1.00 48.81 94 LYS A O 1
ATOM 780 N N . PRO A 1 95 ? -20.661 -5.198 4.990 1.00 47.22 95 PRO A N 1
ATOM 781 C CA . PRO A 1 95 ? -19.276 -5.557 4.728 1.00 47.22 95 PRO A CA 1
ATOM 782 C C . PRO A 1 95 ? -18.414 -4.295 4.798 1.00 47.22 95 PRO A C 1
ATOM 784 O O . PRO A 1 95 ? -18.661 -3.319 4.094 1.00 47.22 95 PRO A O 1
ATOM 787 N N . SER A 1 96 ? -17.423 -4.300 5.683 1.00 51.50 96 SER A N 1
ATOM 788 C CA . SER A 1 96 ? -16.460 -3.210 5.787 1.00 51.50 96 SER A CA 1
ATOM 789 C C . SER A 1 96 ? -15.575 -3.158 4.534 1.00 51.50 96 SER A C 1
ATOM 791 O O . SER A 1 96 ? -15.267 -4.186 3.933 1.00 51.50 96 SER A O 1
ATOM 793 N N . ASN A 1 97 ? -15.091 -1.974 4.156 1.00 52.22 97 ASN A N 1
ATOM 794 C CA . ASN A 1 97 ? -14.138 -1.786 3.050 1.00 52.22 97 ASN A CA 1
ATOM 795 C C . ASN A 1 97 ? -12.724 -2.328 3.379 1.00 52.22 97 ASN A C 1
ATOM 797 O O . ASN A 1 97 ? -11.728 -1.748 2.970 1.00 52.22 97 ASN A O 1
ATOM 801 N N . VAL A 1 98 ? -12.593 -3.390 4.182 1.00 57.34 98 VAL A N 1
ATOM 802 C CA . VAL A 1 98 ? -11.314 -3.871 4.748 1.00 57.34 98 VAL A CA 1
ATOM 803 C C . VAL A 1 98 ? -10.814 -5.142 4.037 1.00 57.34 98 VAL A C 1
ATOM 805 O O . VAL A 1 98 ? -9.717 -5.638 4.301 1.00 57.34 98 VAL A O 1
ATOM 808 N N . PHE A 1 99 ? -11.570 -5.652 3.064 1.00 65.81 99 PHE A N 1
ATOM 809 C CA . PHE A 1 99 ? -11.330 -6.930 2.385 1.00 65.81 99 PHE A CA 1
ATOM 810 C C . PHE A 1 99 ? -10.262 -6.894 1.275 1.00 65.81 99 PHE A C 1
ATOM 812 O O . PHE A 1 99 ? -10.277 -7.711 0.361 1.00 65.81 99 PHE A O 1
ATOM 819 N N . TYR A 1 100 ? -9.287 -5.988 1.343 1.00 64.44 100 TYR A N 1
ATOM 820 C CA . TYR A 1 100 ? -8.283 -5.832 0.281 1.00 64.44 100 TYR A CA 1
ATOM 821 C C . TYR A 1 100 ? -7.193 -6.911 0.269 1.00 64.44 100 TYR A C 1
ATOM 823 O O . TYR A 1 100 ? -6.532 -7.091 -0.754 1.00 64.44 100 TYR A O 1
ATOM 831 N N . SER A 1 101 ? -6.984 -7.624 1.384 1.00 66.50 101 SER A N 1
ATOM 832 C CA . SER A 1 101 ? -5.982 -8.692 1.470 1.00 66.50 101 SER A CA 1
ATOM 833 C C . SER A 1 101 ? -6.364 -9.806 2.448 1.00 66.50 101 SER A C 1
ATOM 835 O O . SER A 1 101 ? -7.094 -9.587 3.417 1.00 66.50 101 SER A O 1
ATOM 837 N N . LEU A 1 102 ? -5.791 -10.991 2.225 1.00 64.38 102 LEU A N 1
ATOM 838 C CA . LEU A 1 102 ? -5.854 -12.159 3.111 1.00 64.38 102 LEU A CA 1
ATOM 839 C C . LEU A 1 102 ? -5.420 -11.828 4.552 1.00 64.38 102 LEU A C 1
ATOM 841 O O . LEU A 1 102 ? -6.029 -12.296 5.513 1.00 64.38 102 LEU A O 1
ATOM 845 N N . GLU A 1 103 ? -4.392 -10.994 4.723 1.00 64.94 103 GLU A N 1
ATOM 846 C CA . GLU A 1 103 ? -3.885 -10.602 6.043 1.00 64.94 103 GLU A CA 1
ATOM 847 C C . GLU A 1 103 ? -4.843 -9.642 6.764 1.00 64.94 103 GLU A C 1
ATOM 849 O O . GLU A 1 103 ? -5.098 -9.804 7.960 1.00 64.94 103 GLU A O 1
ATOM 854 N N . SER A 1 104 ? -5.428 -8.687 6.033 1.00 61.91 104 SER A N 1
ATOM 855 C CA . SER A 1 104 ? -6.468 -7.787 6.554 1.00 61.91 104 SER A CA 1
ATOM 856 C C . SER A 1 104 ? -7.691 -8.577 7.029 1.00 61.91 104 SER A C 1
ATOM 858 O O . SER A 1 104 ? -8.218 -8.324 8.112 1.00 61.91 104 SER A O 1
ATOM 860 N N . LEU A 1 105 ? -8.082 -9.603 6.268 1.00 68.88 105 LEU A N 1
ATOM 861 C CA . LEU A 1 105 ? -9.184 -10.505 6.599 1.00 68.88 105 LEU A CA 1
ATOM 862 C C . LEU A 1 105 ? -8.916 -11.359 7.837 1.00 68.88 105 LEU A C 1
ATOM 864 O O . LEU A 1 105 ? -9.769 -11.471 8.717 1.00 68.88 105 LEU A O 1
ATOM 868 N N . LYS A 1 106 ? -7.712 -11.931 7.944 1.00 67.69 106 LYS A N 1
ATOM 869 C CA . LYS A 1 106 ? -7.291 -12.688 9.132 1.00 67.69 106 LYS A CA 1
ATOM 870 C C . LYS A 1 106 ? -7.303 -11.810 10.386 1.00 67.69 106 LYS A C 1
ATOM 872 O O . LYS A 1 106 ? -7.779 -12.252 11.429 1.00 67.69 106 LYS A O 1
ATOM 877 N N . LYS A 1 107 ? -6.839 -10.558 10.285 1.00 65.31 107 LYS A N 1
ATOM 878 C CA . LYS A 1 107 ? -6.882 -9.581 11.389 1.00 65.31 107 LYS A CA 1
ATOM 879 C C . LYS A 1 107 ? -8.315 -9.247 11.804 1.00 65.31 107 LYS A C 1
ATOM 881 O O . LYS A 1 107 ? -8.607 -9.252 12.995 1.00 65.31 107 LYS A O 1
ATOM 886 N N . TYR A 1 108 ? -9.208 -9.027 10.840 1.00 66.56 108 TYR A N 1
ATOM 887 C CA . TYR A 1 108 ? -10.629 -8.776 11.095 1.00 66.56 108 TYR A CA 1
ATOM 888 C C . TYR A 1 108 ? -11.317 -9.948 11.821 1.00 66.56 108 TYR A C 1
ATOM 890 O O . TYR A 1 108 ? -12.071 -9.765 12.779 1.00 66.56 108 TYR A O 1
ATOM 898 N N . LEU A 1 109 ? -11.026 -11.182 11.408 1.00 66.62 109 LEU A N 1
ATOM 899 C CA . LEU A 1 109 ? -11.629 -12.377 11.999 1.00 66.62 109 LEU A CA 1
ATOM 900 C C . LEU A 1 109 ? -11.140 -12.663 13.417 1.00 66.62 109 LEU A C 1
ATOM 902 O O . LEU A 1 109 ? -11.954 -13.015 14.271 1.00 66.62 109 LEU A O 1
ATOM 906 N N . ASN A 1 110 ? -9.845 -12.482 13.666 1.00 62.84 110 ASN A N 1
ATOM 907 C CA . ASN A 1 110 ? -9.200 -12.842 14.928 1.00 62.84 110 ASN A CA 1
ATOM 908 C C . ASN A 1 110 ? -9.356 -11.787 16.034 1.00 62.84 110 ASN A C 1
ATOM 910 O O . ASN A 1 110 ? -8.824 -11.982 17.125 1.00 62.84 110 ASN A O 1
ATOM 914 N N . ASN A 1 111 ? -10.071 -10.688 15.779 1.00 55.88 111 ASN A N 1
ATOM 915 C CA . ASN A 1 111 ? -10.316 -9.663 16.786 1.00 55.88 111 ASN A CA 1
ATOM 916 C C . ASN A 1 111 ? -11.671 -9.910 17.494 1.00 55.88 111 ASN A C 1
ATOM 918 O O . ASN A 1 111 ? -12.707 -9.923 16.817 1.00 55.88 111 ASN A O 1
ATOM 922 N N . PRO A 1 112 ? -11.694 -10.138 18.825 1.00 44.28 112 PRO A N 1
ATOM 923 C CA . PRO A 1 112 ? -12.918 -10.432 19.579 1.00 44.28 112 PRO A CA 1
ATOM 924 C C . PRO A 1 112 ? -13.787 -9.199 19.894 1.00 44.28 112 PRO A C 1
ATOM 926 O O . PRO A 1 112 ? -14.913 -9.368 20.345 1.00 44.28 112 PRO A O 1
ATOM 929 N N . ASN A 1 113 ? -13.309 -7.978 19.628 1.00 47.47 113 ASN A N 1
ATOM 930 C CA . ASN A 1 113 ? -13.980 -6.725 19.997 1.00 47.47 113 ASN A CA 1
ATOM 931 C C . ASN A 1 113 ? -14.247 -5.823 18.785 1.00 47.47 113 ASN A C 1
ATOM 933 O O . ASN A 1 113 ? -13.735 -4.710 18.713 1.00 47.47 113 ASN A O 1
ATOM 937 N N . ASN A 1 114 ? -15.063 -6.289 17.843 1.00 45.66 114 ASN A N 1
ATOM 938 C CA . ASN A 1 114 ? -15.531 -5.449 16.740 1.00 45.66 114 ASN A CA 1
ATOM 939 C C . ASN A 1 114 ? -17.029 -5.147 16.903 1.00 45.66 114 ASN A C 1
ATOM 941 O O . ASN A 1 114 ? -17.878 -5.498 16.095 1.00 45.66 114 ASN A O 1
ATOM 945 N N . GLY A 1 115 ? -17.341 -4.490 18.015 1.00 36.69 115 GLY A N 1
ATOM 946 C CA . GLY A 1 115 ? -18.432 -3.529 18.100 1.00 36.69 115 GLY A CA 1
ATOM 947 C C . GLY A 1 115 ? -17.777 -2.166 18.284 1.00 36.69 115 GLY A C 1
ATOM 948 O O . GLY A 1 115 ? -16.781 -2.063 18.998 1.00 36.69 115 GLY A O 1
ATOM 949 N N . ALA A 1 116 ? -18.278 -1.154 17.585 1.00 46.34 116 ALA A N 1
ATOM 950 C CA . ALA A 1 116 ? -17.749 0.202 17.596 1.00 46.34 116 ALA A CA 1
ATOM 951 C C . ALA A 1 116 ? -17.367 0.680 19.010 1.00 46.34 116 ALA A C 1
ATOM 953 O O . ALA A 1 116 ? -18.230 0.780 19.869 1.00 46.34 116 ALA A O 1
ATOM 954 N N . HIS A 1 117 ? -16.077 0.952 19.226 1.00 33.53 117 HIS A N 1
ATOM 955 C CA . HIS A 1 117 ? -15.515 2.068 19.996 1.00 33.53 117 HIS A CA 1
ATOM 956 C C . HIS A 1 117 ? -13.984 1.991 19.888 1.00 33.53 117 HIS A C 1
ATOM 958 O O . HIS A 1 117 ? -13.355 1.008 20.276 1.0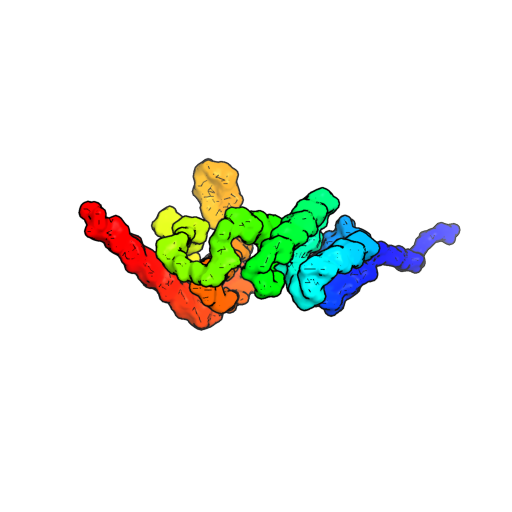0 33.53 117 HIS A O 1
ATOM 964 N N . LEU A 1 118 ? -13.384 3.030 19.308 1.00 31.55 118 LEU A N 1
ATOM 965 C CA . LEU A 1 118 ? -11.940 3.170 19.155 1.00 31.55 118 LEU A CA 1
ATOM 966 C C . LEU A 1 118 ? -11.348 3.559 20.522 1.00 31.55 118 LEU A C 1
ATOM 968 O O . LEU A 1 118 ? -11.539 4.685 20.975 1.00 31.55 118 LEU A O 1
ATOM 972 N N . ASP A 1 119 ? -10.656 2.638 21.196 1.00 35.84 119 ASP A N 1
ATOM 973 C CA . ASP A 1 119 ? -9.840 2.963 22.373 1.00 35.84 119 ASP A CA 1
ATOM 974 C C . ASP A 1 119 ? -8.452 3.439 21.910 1.00 35.84 119 ASP A C 1
ATOM 976 O O . ASP A 1 119 ? -7.554 2.663 21.571 1.00 35.84 119 ASP A O 1
ATOM 980 N N . ILE A 1 120 ? -8.315 4.763 21.878 1.00 32.31 120 ILE A N 1
ATOM 981 C CA . ILE A 1 120 ? -7.189 5.555 21.359 1.00 32.31 120 ILE A CA 1
ATOM 982 C C . ILE A 1 120 ? -5.898 5.340 22.191 1.00 32.31 120 ILE A C 1
ATOM 984 O O . ILE A 1 120 ? -4.804 5.747 21.792 1.00 32.31 120 ILE A O 1
ATOM 988 N N . SER A 1 121 ? -5.975 4.652 23.336 1.00 33.84 121 SER A N 1
ATOM 989 C CA . SER A 1 121 ? -4.841 4.443 24.248 1.00 33.84 121 SER A CA 1
ATOM 990 C C . SER A 1 121 ? -3.805 3.401 23.781 1.00 33.84 121 SER A C 1
ATOM 992 O O . SER A 1 121 ? -2.717 3.333 24.356 1.00 33.84 121 SER A O 1
ATOM 994 N N . LYS A 1 122 ? -4.082 2.621 22.719 1.00 38.16 122 LYS A N 1
ATOM 995 C CA . LYS A 1 122 ? -3.221 1.507 22.245 1.00 38.16 122 LYS A CA 1
ATOM 996 C C . LYS A 1 122 ? -2.520 1.719 20.894 1.00 38.16 122 LYS A C 1
ATOM 998 O O . LYS A 1 122 ? -1.947 0.772 20.354 1.00 38.16 122 LYS A O 1
ATOM 1003 N N . LEU A 1 123 ? -2.528 2.938 20.353 1.00 44.56 123 LEU A N 1
ATOM 1004 C CA . LEU A 1 123 ? -1.811 3.325 19.127 1.00 44.56 123 LEU A CA 1
ATOM 1005 C C . LEU A 1 123 ? -0.309 2.984 19.212 1.00 44.56 123 LEU A C 1
ATOM 1007 O O . LEU A 1 123 ? 0.482 3.758 19.750 1.00 44.56 123 LEU A O 1
ATOM 1011 N N . ASN A 1 124 ? 0.111 1.835 18.671 1.00 44.88 124 ASN A N 1
ATOM 1012 C CA . ASN A 1 124 ? 1.518 1.432 18.674 1.00 44.88 124 ASN A CA 1
ATOM 1013 C C . ASN A 1 124 ? 2.241 1.912 17.405 1.00 44.88 124 ASN A C 1
ATOM 1015 O O . ASN A 1 124 ? 2.664 1.127 16.555 1.00 44.88 124 ASN A O 1
ATOM 1019 N N . LEU A 1 125 ? 2.386 3.236 17.308 1.00 46.47 125 LEU A N 1
ATOM 1020 C CA . LEU A 1 125 ? 3.071 3.956 16.225 1.00 46.47 125 LEU A CA 1
ATOM 1021 C C . LEU A 1 125 ? 4.553 3.548 16.064 1.00 46.47 125 LEU A C 1
ATOM 1023 O O . LEU A 1 125 ? 5.140 3.783 15.011 1.00 46.47 125 LEU A O 1
ATOM 1027 N N . SER A 1 126 ? 5.139 2.866 17.060 1.00 40.47 126 SER A N 1
ATOM 1028 C CA . SER A 1 126 ? 6.513 2.334 17.025 1.00 40.47 126 SER A CA 1
ATOM 1029 C C . SER A 1 126 ? 6.761 1.296 15.919 1.00 40.47 126 SER A C 1
ATOM 1031 O O . SER A 1 126 ? 7.905 1.071 15.532 1.00 40.47 126 SER A O 1
ATOM 1033 N N . ARG A 1 127 ? 5.706 0.674 15.370 1.00 45.19 127 ARG A N 1
ATOM 1034 C CA . ARG A 1 127 ? 5.818 -0.279 14.248 1.00 45.19 127 ARG A CA 1
ATOM 1035 C C . ARG A 1 127 ? 5.894 0.393 12.881 1.00 45.19 127 ARG A C 1
ATOM 1037 O O . ARG A 1 127 ? 6.242 -0.262 11.897 1.00 45.19 127 ARG A O 1
ATOM 1044 N N . ASN A 1 128 ? 5.580 1.683 12.793 1.00 66.38 128 ASN A N 1
ATOM 1045 C CA . ASN A 1 128 ? 5.700 2.415 11.548 1.00 66.38 128 ASN A CA 1
ATOM 1046 C C . ASN A 1 128 ? 7.119 2.978 11.424 1.00 66.38 128 ASN A C 1
ATOM 1048 O O . ASN A 1 128 ? 7.453 3.994 12.026 1.00 66.38 128 ASN A O 1
ATOM 1052 N N . LYS A 1 129 ? 7.958 2.303 10.627 1.00 74.75 129 LYS A N 1
ATOM 1053 C CA . LYS A 1 129 ? 9.388 2.621 10.478 1.00 74.75 129 LYS A CA 1
ATOM 1054 C C . LYS A 1 129 ? 9.656 4.090 10.121 1.00 74.75 129 LYS A C 1
ATOM 1056 O O . LYS A 1 129 ? 10.667 4.621 10.559 1.00 74.75 129 LYS A O 1
ATOM 1061 N N . LEU A 1 130 ? 8.747 4.756 9.398 1.00 81.38 130 LEU A N 1
ATOM 1062 C CA . LEU A 1 130 ? 8.873 6.179 9.044 1.00 81.38 130 LEU A CA 1
ATOM 1063 C C . LEU A 1 130 ? 8.864 7.098 10.280 1.00 81.38 130 LEU A C 1
ATOM 1065 O O . LEU A 1 130 ? 9.440 8.178 10.246 1.00 81.38 130 LEU A O 1
ATOM 1069 N N . PHE A 1 131 ? 8.241 6.653 11.371 1.00 75.06 131 PHE A N 1
ATOM 1070 C CA . PHE A 1 131 ? 8.143 7.368 12.643 1.00 75.06 131 PHE A CA 1
ATOM 1071 C C . PHE A 1 131 ? 9.076 6.795 13.720 1.00 75.06 131 PHE A C 1
ATOM 1073 O O . PHE A 1 131 ? 8.971 7.172 14.887 1.00 75.06 131 PHE A O 1
ATOM 1080 N N . SER A 1 132 ? 9.987 5.888 13.349 1.00 74.69 132 SER A N 1
ATOM 1081 C CA . SER A 1 132 ? 10.955 5.315 14.284 1.00 74.69 132 SER A CA 1
ATOM 1082 C C . SER A 1 132 ? 11.924 6.384 14.792 1.00 74.69 132 SER A C 1
ATOM 1084 O O . SER A 1 132 ? 12.547 7.105 14.010 1.00 74.69 132 SER A O 1
ATOM 1086 N N . SER A 1 133 ? 12.100 6.458 16.113 1.00 67.94 133 SER A N 1
ATOM 1087 C CA . SER A 1 133 ? 13.102 7.326 16.740 1.00 67.94 133 SER A CA 1
ATOM 1088 C C . SER A 1 133 ? 14.531 6.829 16.559 1.00 67.94 133 SER A C 1
ATOM 1090 O O . SER A 1 133 ? 15.457 7.592 16.818 1.00 67.94 133 SER A O 1
ATOM 1092 N N . ASP A 1 134 ? 14.728 5.596 16.106 1.00 72.25 134 ASP A N 1
ATOM 1093 C CA . ASP A 1 134 ? 16.044 4.949 16.115 1.00 72.25 134 ASP A CA 1
ATOM 1094 C C . ASP A 1 134 ? 16.633 4.819 14.699 1.00 72.25 134 ASP A C 1
ATOM 1096 O O . ASP A 1 134 ? 17.749 4.343 14.524 1.00 72.25 134 ASP A O 1
ATOM 1100 N N . ASP A 1 135 ? 15.902 5.278 13.676 1.00 79.62 135 ASP A N 1
ATOM 1101 C CA . ASP A 1 135 ? 16.316 5.250 12.271 1.00 79.62 135 ASP A CA 1
ATOM 1102 C C . ASP A 1 135 ? 16.554 6.683 11.761 1.00 79.62 135 ASP A C 1
ATOM 1104 O O . ASP A 1 135 ? 15.618 7.446 11.511 1.00 79.62 135 ASP A O 1
ATOM 1108 N N . GLU A 1 136 ? 17.825 7.074 11.627 1.00 83.50 136 GLU A N 1
ATOM 1109 C CA . GLU A 1 136 ? 18.213 8.415 11.160 1.00 83.50 136 GLU A CA 1
ATOM 1110 C C . GLU A 1 136 ? 17.725 8.720 9.742 1.00 83.50 136 GLU A C 1
ATOM 1112 O O . GLU A 1 136 ? 17.347 9.853 9.445 1.00 83.50 136 GLU A O 1
ATOM 1117 N N . GLN A 1 137 ? 17.681 7.711 8.874 1.00 85.75 137 GLN A N 1
ATOM 1118 C CA . GLN A 1 137 ? 17.236 7.873 7.496 1.00 85.75 137 GLN A CA 1
ATOM 1119 C C . GLN A 1 137 ? 15.717 8.062 7.434 1.00 85.75 137 GLN A C 1
ATOM 1121 O O . GLN A 1 137 ? 15.224 8.917 6.701 1.00 85.75 137 GLN A O 1
ATOM 1126 N N . ALA A 1 138 ? 14.969 7.333 8.268 1.00 85.19 138 ALA A N 1
ATOM 1127 C CA . ALA A 1 138 ? 13.537 7.556 8.437 1.00 85.19 138 ALA A CA 1
ATOM 1128 C C . ALA A 1 138 ? 13.236 8.964 8.972 1.00 85.19 138 ALA A C 1
ATOM 1130 O O . ALA A 1 138 ? 12.357 9.643 8.437 1.00 85.19 138 ALA A O 1
ATOM 1131 N N . LYS A 1 139 ? 14.000 9.432 9.972 1.00 86.25 139 LYS A N 1
ATOM 1132 C CA . LYS A 1 139 ? 13.898 10.811 10.475 1.00 86.25 139 LYS A CA 1
ATOM 1133 C C . LYS A 1 139 ? 14.153 11.825 9.374 1.00 86.25 139 LYS A C 1
ATOM 1135 O O . LYS A 1 139 ? 13.376 12.763 9.243 1.00 86.25 139 LYS A O 1
ATOM 1140 N N . PHE A 1 140 ? 15.212 11.632 8.589 1.00 90.75 140 PHE A N 1
ATOM 1141 C CA . PHE A 1 140 ? 15.538 12.511 7.473 1.00 90.75 140 PHE A CA 1
ATOM 1142 C C . PHE A 1 140 ? 14.370 12.608 6.484 1.00 90.75 140 PHE A C 1
ATOM 1144 O O . PHE A 1 140 ? 13.924 13.711 6.181 1.00 90.75 140 PHE A O 1
ATOM 1151 N N . TYR A 1 141 ? 13.802 11.478 6.054 1.00 92.31 141 TYR A N 1
ATOM 1152 C CA . TYR A 1 141 ? 12.663 11.501 5.135 1.00 92.31 141 TYR A CA 1
ATOM 1153 C C . TYR A 1 141 ? 11.427 12.170 5.738 1.00 92.31 141 TYR A C 1
ATOM 1155 O O . TYR A 1 141 ? 10.793 12.993 5.080 1.00 92.31 141 TYR A O 1
ATOM 1163 N N . LEU A 1 142 ? 11.086 11.860 6.991 1.00 90.44 142 LEU A N 1
ATOM 1164 C CA . LEU A 1 142 ? 9.958 12.491 7.674 1.00 90.44 142 LEU A CA 1
ATOM 1165 C C . LEU A 1 142 ? 10.162 14.009 7.824 1.00 90.44 142 LEU A C 1
ATOM 1167 O O . LEU A 1 142 ? 9.224 14.782 7.630 1.00 90.44 142 LEU A O 1
ATOM 1171 N N . ASP A 1 143 ? 11.384 14.449 8.132 1.00 91.81 143 ASP A N 1
ATOM 1172 C CA . ASP A 1 143 ? 11.768 15.861 8.170 1.00 91.81 143 ASP A CA 1
ATOM 1173 C C . ASP A 1 143 ? 11.568 16.544 6.823 1.00 91.81 143 ASP A C 1
ATOM 1175 O O . ASP A 1 143 ? 10.981 17.624 6.781 1.00 91.81 143 ASP A O 1
ATOM 1179 N N . SER A 1 144 ? 12.040 15.934 5.736 1.00 94.31 144 SER A N 1
ATOM 1180 C CA . SER A 1 144 ? 11.914 16.498 4.393 1.00 94.31 144 SER A CA 1
ATOM 1181 C C . SER A 1 144 ? 10.450 16.621 3.969 1.00 94.31 144 SER A C 1
ATOM 1183 O O . SER A 1 144 ? 10.050 17.670 3.464 1.00 94.31 144 SER A O 1
ATOM 1185 N N . LEU A 1 145 ? 9.615 15.619 4.269 1.00 94.50 145 LEU A N 1
ATOM 1186 C CA . LEU A 1 145 ? 8.172 15.700 4.029 1.00 94.50 145 LEU A CA 1
ATOM 1187 C C . LEU A 1 145 ? 7.519 16.847 4.804 1.00 94.50 145 LEU A C 1
ATOM 1189 O O . LEU A 1 145 ? 6.719 17.583 4.240 1.00 94.50 145 LEU A O 1
ATOM 1193 N N . ILE A 1 146 ? 7.870 17.039 6.077 1.00 91.94 146 ILE A N 1
ATOM 1194 C CA . ILE A 1 146 ? 7.265 18.092 6.906 1.00 91.94 146 ILE A CA 1
ATOM 1195 C C . ILE A 1 146 ? 7.766 19.488 6.512 1.00 91.94 146 ILE A C 1
ATOM 1197 O O . ILE A 1 146 ? 6.973 20.422 6.453 1.00 91.94 146 ILE A O 1
ATOM 1201 N N . LYS A 1 147 ? 9.067 19.649 6.252 1.00 93.31 147 LYS A N 1
ATOM 1202 C CA . LYS A 1 147 ? 9.687 20.964 6.007 1.00 93.31 147 LYS A CA 1
ATOM 1203 C C . LYS A 1 147 ? 9.557 21.412 4.556 1.00 93.31 147 LYS A C 1
ATOM 1205 O O . LYS A 1 147 ? 9.229 22.565 4.299 1.00 93.31 147 LYS A O 1
ATOM 1210 N N . SER A 1 148 ? 9.814 20.502 3.623 1.00 93.31 148 SER A N 1
ATOM 1211 C CA . SER A 1 148 ? 9.920 20.809 2.195 1.00 93.31 148 SER A CA 1
ATOM 1212 C C . SER A 1 148 ? 8.727 20.300 1.388 1.00 93.31 148 SER A C 1
ATOM 1214 O O . SER A 1 148 ? 8.590 20.659 0.225 1.00 93.31 148 SER A O 1
ATOM 1216 N N . SER A 1 149 ? 7.823 19.515 1.985 1.00 94.06 149 SER A N 1
ATOM 1217 C CA . SER A 1 149 ? 6.700 18.843 1.296 1.00 94.06 149 SER A CA 1
ATOM 1218 C C . SER A 1 149 ? 7.139 17.792 0.275 1.00 94.06 149 SER A C 1
ATOM 1220 O O . SER A 1 149 ? 6.316 17.314 -0.501 1.00 94.06 149 SER A O 1
ATOM 1222 N N . TYR A 1 150 ? 8.418 17.406 0.275 1.00 94.50 150 TYR A N 1
ATOM 1223 C CA . TYR A 1 150 ? 8.924 16.366 -0.608 1.00 94.50 150 TYR A CA 1
ATOM 1224 C C . TYR A 1 150 ? 10.131 15.627 -0.029 1.00 94.50 150 TYR A C 1
ATOM 1226 O O . TYR A 1 150 ? 10.838 16.134 0.838 1.00 94.50 150 TYR A O 1
ATOM 1234 N N . VAL A 1 151 ? 10.381 14.428 -0.551 1.00 94.00 151 VAL A N 1
ATOM 1235 C CA . VAL A 1 151 ? 11.587 13.622 -0.331 1.00 94.00 151 VAL A CA 1
ATOM 1236 C C . VAL A 1 151 ? 12.211 13.303 -1.678 1.00 94.00 151 VAL A C 1
ATOM 1238 O O . VAL A 1 151 ? 11.520 12.839 -2.581 1.00 94.00 151 VAL A O 1
ATOM 1241 N N . LEU A 1 152 ? 13.519 13.516 -1.786 1.00 92.38 152 LEU A N 1
ATOM 1242 C CA . LEU A 1 152 ? 14.334 13.124 -2.931 1.00 92.38 152 LEU A CA 1
ATOM 1243 C C . LEU A 1 152 ? 15.191 11.921 -2.540 1.00 92.38 152 LEU A C 1
ATOM 1245 O O . LEU A 1 152 ? 15.784 11.919 -1.462 1.00 92.38 152 LEU A O 1
ATOM 1249 N N . VAL A 1 153 ? 15.270 10.923 -3.415 1.00 89.75 153 VAL A N 1
ATOM 1250 C CA . VAL A 1 153 ? 16.089 9.726 -3.202 1.00 89.75 153 VAL A CA 1
ATOM 1251 C C . VAL A 1 153 ? 17.075 9.566 -4.350 1.00 89.75 153 VAL A C 1
ATOM 1253 O O . VAL A 1 153 ? 16.712 9.664 -5.520 1.00 89.75 153 VAL A O 1
ATOM 1256 N N . SER A 1 154 ? 18.335 9.280 -4.030 1.00 87.44 154 SER A N 1
ATOM 1257 C CA . SER A 1 154 ? 19.355 9.062 -5.056 1.00 87.44 154 SER A CA 1
ATOM 1258 C C . SER A 1 154 ? 19.176 7.722 -5.786 1.00 87.44 154 SER A C 1
ATOM 1260 O O . SER A 1 154 ? 18.656 6.739 -5.251 1.00 87.44 154 SER A O 1
ATOM 1262 N N . VAL A 1 155 ? 19.659 7.652 -7.031 1.00 82.19 155 VAL A N 1
ATOM 1263 C CA . VAL A 1 155 ? 19.524 6.469 -7.907 1.00 82.19 155 VAL A CA 1
ATOM 1264 C C . VAL A 1 155 ? 20.104 5.197 -7.281 1.00 82.19 155 VAL A C 1
ATOM 1266 O O . VAL A 1 155 ? 19.624 4.107 -7.573 1.00 82.19 155 VAL A O 1
ATOM 1269 N N . ASN A 1 156 ? 21.088 5.312 -6.388 1.00 82.50 156 ASN A N 1
ATOM 1270 C CA . ASN A 1 156 ? 21.757 4.175 -5.749 1.00 82.50 156 ASN A CA 1
ATOM 1271 C C . ASN A 1 156 ? 21.507 4.094 -4.237 1.00 82.50 156 ASN A C 1
ATOM 1273 O O . ASN A 1 156 ? 22.240 3.394 -3.541 1.00 82.50 156 ASN A O 1
ATOM 1277 N N . GLU A 1 157 ? 20.508 4.811 -3.724 1.00 85.44 157 GLU A N 1
ATOM 1278 C CA . GLU A 1 157 ? 20.204 4.825 -2.296 1.00 85.44 157 GLU A CA 1
ATOM 1279 C C . GLU A 1 157 ? 19.601 3.508 -1.806 1.00 85.44 157 GLU A C 1
ATOM 1281 O O . GLU A 1 157 ? 18.876 2.822 -2.534 1.00 85.44 157 GLU A O 1
ATOM 1286 N N . HIS A 1 158 ? 19.833 3.204 -0.530 1.00 85.81 158 HIS A N 1
ATOM 1287 C CA . HIS A 1 158 ? 19.240 2.075 0.182 1.00 85.81 158 HIS A CA 1
ATOM 1288 C C . HIS A 1 158 ? 18.635 2.582 1.480 1.00 85.81 158 HIS A C 1
ATOM 1290 O O . HIS A 1 158 ? 19.354 3.185 2.276 1.00 85.81 158 HIS A O 1
ATOM 1296 N N . TRP A 1 159 ? 17.354 2.300 1.723 1.00 78.75 159 TRP A N 1
ATOM 1297 C CA . TRP A 1 159 ? 16.765 2.532 3.039 1.00 78.75 159 TRP A CA 1
ATOM 1298 C C . TRP A 1 159 ? 17.084 1.328 3.918 1.00 78.75 159 TRP A C 1
ATOM 1300 O O . TRP A 1 159 ? 16.393 0.320 3.820 1.00 78.75 159 TRP A O 1
ATOM 1310 N N . SER A 1 160 ? 18.139 1.452 4.729 1.00 70.25 160 SER A N 1
ATOM 1311 C CA . SER A 1 160 ? 18.871 0.415 5.486 1.00 70.25 160 SER A CA 1
ATOM 1312 C C . SER A 1 160 ? 19.980 -0.336 4.730 1.00 70.25 160 SER A C 1
ATOM 1314 O O . SER A 1 160 ? 19.739 -1.313 4.020 1.00 70.25 160 SER A O 1
ATOM 1316 N N . LYS A 1 161 ? 21.234 0.053 4.997 1.00 56.88 161 LYS A N 1
ATOM 1317 C CA . LYS A 1 161 ? 22.401 -0.844 4.950 1.00 56.88 161 LYS A CA 1
ATOM 1318 C C . LYS A 1 161 ? 22.652 -1.381 6.368 1.00 56.88 161 LYS A C 1
ATOM 1320 O O . LYS A 1 161 ? 23.555 -0.902 7.047 1.00 56.88 161 LYS A O 1
ATOM 1325 N N . SER A 1 162 ? 21.846 -2.322 6.862 1.00 47.91 162 SER A N 1
ATOM 1326 C CA . SER A 1 162 ? 22.279 -3.082 8.045 1.00 47.91 162 SER A CA 1
ATOM 1327 C C . SER A 1 162 ? 23.391 -4.047 7.622 1.00 47.91 162 SER A C 1
ATOM 1329 O O . SER A 1 162 ? 23.396 -4.555 6.500 1.00 47.91 162 SER A O 1
ATOM 1331 N N . LYS A 1 163 ? 24.359 -4.287 8.514 1.00 47.50 163 LYS A N 1
ATOM 1332 C CA . LYS A 1 163 ? 25.385 -5.328 8.324 1.00 47.50 163 LYS A CA 1
ATOM 1333 C C . LYS A 1 163 ? 24.761 -6.732 8.256 1.00 47.50 163 LYS A C 1
ATOM 1335 O O . LYS A 1 163 ? 25.328 -7.613 7.617 1.00 47.50 163 LYS A O 1
ATOM 1340 N N . ASP A 1 164 ? 23.564 -6.893 8.819 1.00 50.66 164 ASP A N 1
ATOM 1341 C CA . ASP A 1 164 ? 22.820 -8.146 8.866 1.00 50.66 164 ASP A CA 1
ATOM 1342 C C . ASP A 1 164 ? 21.745 -8.204 7.772 1.00 50.66 164 ASP A C 1
ATOM 1344 O O . ASP A 1 164 ? 20.645 -7.678 7.916 1.00 50.66 164 ASP A O 1
ATOM 1348 N N . SER A 1 165 ? 22.141 -8.831 6.662 1.00 44.69 165 SER A N 1
ATOM 1349 C CA . SER A 1 165 ? 21.409 -9.570 5.611 1.00 44.69 165 SER A CA 1
ATOM 1350 C C . SER A 1 165 ? 20.067 -9.104 5.006 1.00 44.69 165 SER A C 1
ATOM 1352 O O . SER A 1 165 ? 19.732 -9.598 3.927 1.00 44.69 165 SER A O 1
ATOM 1354 N N . GLU A 1 166 ? 19.326 -8.138 5.545 1.00 51.81 166 GLU A N 1
ATOM 1355 C CA . GLU A 1 166 ? 18.129 -7.618 4.871 1.00 51.81 166 GLU A CA 1
ATOM 1356 C C . GLU A 1 166 ? 18.494 -6.455 3.943 1.00 51.81 166 GLU A C 1
ATOM 1358 O O . GLU A 1 166 ? 18.711 -5.314 4.354 1.00 51.81 166 GLU A O 1
ATOM 1363 N N . LYS A 1 167 ? 18.568 -6.737 2.637 1.00 59.94 167 LYS A N 1
ATOM 1364 C CA . LYS A 1 167 ? 18.707 -5.694 1.613 1.00 59.94 167 LYS A CA 1
ATOM 1365 C C . LYS A 1 167 ? 17.435 -4.833 1.618 1.00 59.94 167 LYS A C 1
ATOM 1367 O O . LYS A 1 167 ? 16.437 -5.209 1.010 1.00 59.94 167 LYS A O 1
ATOM 1372 N N . GLY A 1 168 ? 17.488 -3.683 2.289 1.00 66.62 168 GLY A N 1
ATOM 1373 C CA . GLY A 1 168 ? 16.404 -2.699 2.313 1.00 66.62 168 GLY A CA 1
ATOM 1374 C C . GLY A 1 168 ? 16.030 -2.160 0.920 1.00 66.62 168 GLY A C 1
ATOM 1375 O O . GLY A 1 168 ? 16.769 -2.376 -0.053 1.00 66.62 168 GLY A O 1
ATOM 1376 N N . PRO A 1 169 ? 14.875 -1.473 0.785 1.00 76.62 169 PRO A N 1
ATOM 1377 C CA . PRO A 1 169 ? 14.402 -0.983 -0.503 1.00 76.62 169 PRO A CA 1
ATOM 1378 C C . PRO A 1 169 ? 15.408 -0.017 -1.133 1.00 76.62 169 PRO A C 1
ATOM 1380 O O . PRO A 1 169 ? 16.088 0.743 -0.442 1.00 76.62 169 PRO A O 1
ATOM 1383 N N . ARG A 1 170 ? 15.501 -0.079 -2.465 1.00 83.50 170 ARG A N 1
ATOM 1384 C CA . ARG A 1 170 ? 16.477 0.665 -3.269 1.00 83.50 170 ARG A CA 1
ATOM 1385 C C . ARG A 1 170 ? 15.817 1.773 -4.062 1.00 83.50 170 ARG A C 1
ATOM 1387 O O . ARG A 1 170 ? 14.747 1.538 -4.632 1.00 83.50 170 ARG A O 1
ATOM 1394 N N . SER A 1 171 ? 16.496 2.909 -4.175 1.00 84.69 171 SER A N 1
ATOM 1395 C CA . SER A 1 171 ? 16.159 3.954 -5.144 1.00 84.69 171 SER A CA 1
ATOM 1396 C C . SER A 1 171 ? 14.665 4.313 -5.049 1.00 84.69 171 SER A C 1
ATOM 1398 O O . SER A 1 171 ? 14.108 4.466 -3.965 1.00 84.69 171 SER A O 1
ATOM 1400 N N . PHE A 1 172 ? 13.955 4.318 -6.170 1.00 83.88 172 PHE A N 1
ATOM 1401 C CA . PHE A 1 172 ? 12.513 4.515 -6.258 1.00 83.88 172 PHE A CA 1
ATOM 1402 C C . PHE A 1 172 ? 11.636 3.662 -5.314 1.00 83.88 172 PHE A C 1
ATOM 1404 O O . PHE A 1 172 ? 10.572 4.108 -4.878 1.00 83.88 172 PHE A O 1
ATOM 1411 N N . HIS A 1 173 ? 12.047 2.440 -4.955 1.00 81.06 173 HIS A N 1
ATOM 1412 C CA . HIS A 1 173 ? 11.271 1.602 -4.032 1.00 81.06 173 HIS A CA 1
ATOM 1413 C C . HIS A 1 173 ? 11.237 2.161 -2.605 1.00 81.06 173 HIS A C 1
ATOM 1415 O O . HIS A 1 173 ? 10.320 1.831 -1.850 1.00 81.06 173 HIS A O 1
ATOM 1421 N N . ILE A 1 174 ? 12.182 3.034 -2.250 1.00 86.12 174 ILE A N 1
ATOM 1422 C CA . ILE A 1 174 ? 12.167 3.791 -0.995 1.00 86.12 174 ILE A CA 1
ATOM 1423 C C . ILE A 1 174 ? 10.930 4.687 -0.963 1.00 86.12 174 ILE A C 1
ATOM 1425 O O . ILE A 1 174 ? 10.151 4.606 -0.020 1.00 86.12 174 ILE A O 1
ATOM 1429 N N . LEU A 1 175 ? 10.662 5.439 -2.033 1.00 86.00 175 LEU A N 1
ATOM 1430 C CA . LEU A 1 175 ? 9.496 6.327 -2.121 1.00 86.00 175 LEU A CA 1
ATOM 1431 C C . LEU A 1 175 ? 8.177 5.562 -2.006 1.00 86.00 175 LEU A C 1
ATOM 1433 O O . LEU A 1 175 ? 7.282 5.956 -1.263 1.00 86.00 175 LEU A O 1
ATOM 1437 N N . LYS A 1 176 ? 8.072 4.413 -2.684 1.00 80.25 176 LYS A N 1
ATOM 1438 C CA . LYS A 1 176 ? 6.910 3.518 -2.557 1.00 80.25 176 LYS A CA 1
ATOM 1439 C C . LYS A 1 176 ? 6.718 3.036 -1.120 1.00 80.25 176 LYS A C 1
ATOM 1441 O O . LYS A 1 176 ? 5.585 2.959 -0.646 1.00 80.25 176 LYS A O 1
ATOM 1446 N N . LYS A 1 177 ? 7.816 2.728 -0.422 1.00 81.56 177 LYS A N 1
ATOM 1447 C CA . LYS A 1 177 ? 7.779 2.340 0.988 1.00 81.56 177 LYS A CA 1
ATOM 1448 C C . LYS A 1 177 ? 7.322 3.502 1.871 1.00 81.56 177 LYS A C 1
ATOM 1450 O O . LYS A 1 177 ? 6.465 3.271 2.716 1.00 81.56 177 LYS A O 1
ATOM 1455 N N . ILE A 1 178 ? 7.818 4.722 1.650 1.00 85.62 178 ILE A N 1
ATOM 1456 C CA . ILE A 1 178 ? 7.366 5.932 2.359 1.00 85.62 178 ILE A CA 1
ATOM 1457 C C . ILE A 1 178 ? 5.858 6.120 2.155 1.00 85.62 178 ILE A C 1
ATOM 1459 O O . ILE A 1 178 ? 5.118 6.185 3.130 1.00 85.62 178 ILE A O 1
ATOM 1463 N N . ALA A 1 179 ? 5.382 6.118 0.905 1.00 82.88 179 ALA A N 1
ATOM 1464 C CA . ALA A 1 179 ? 3.966 6.291 0.579 1.00 82.88 179 ALA A CA 1
ATOM 1465 C C . ALA A 1 179 ? 3.067 5.246 1.258 1.00 82.88 179 ALA A C 1
ATOM 1467 O O . ALA A 1 179 ? 1.999 5.573 1.774 1.00 82.88 179 ALA A O 1
ATOM 1468 N N . PHE A 1 180 ? 3.500 3.983 1.280 1.00 78.75 180 PHE A N 1
ATOM 1469 C CA . PHE A 1 180 ? 2.793 2.923 1.993 1.00 78.75 180 PHE A CA 1
ATOM 1470 C C . PHE A 1 180 ? 2.725 3.203 3.499 1.00 78.75 180 PHE A C 1
ATOM 1472 O O . PHE A 1 180 ? 1.650 3.138 4.086 1.00 78.75 180 PHE A O 1
ATOM 1479 N N . LEU A 1 181 ? 3.855 3.560 4.114 1.00 77.69 181 LEU A N 1
ATOM 1480 C CA . LEU A 1 181 ? 3.932 3.862 5.544 1.00 77.69 181 LEU A CA 1
ATOM 1481 C C . LEU A 1 181 ? 3.078 5.080 5.931 1.00 77.69 181 LEU A C 1
ATOM 1483 O O . LEU A 1 181 ? 2.461 5.059 6.994 1.00 77.69 181 LEU A O 1
ATOM 1487 N N . LEU A 1 182 ? 2.983 6.095 5.067 1.00 81.81 182 LEU A N 1
ATOM 1488 C CA . LEU A 1 182 ? 2.089 7.243 5.243 1.00 81.81 182 LEU A CA 1
ATOM 1489 C C . LEU A 1 182 ? 0.618 6.821 5.246 1.00 81.81 182 LEU A C 1
ATOM 1491 O O . LEU A 1 182 ? -0.116 7.174 6.163 1.00 81.81 182 LEU A O 1
ATOM 1495 N N . LYS A 1 183 ? 0.190 6.034 4.250 1.00 78.19 183 LYS A N 1
ATOM 1496 C CA . LYS A 1 183 ? -1.197 5.545 4.168 1.00 78.19 183 LYS A CA 1
ATOM 1497 C C . LYS A 1 183 ? -1.594 4.760 5.405 1.00 78.19 183 LYS A C 1
ATOM 1499 O O . LYS A 1 183 ? -2.666 4.999 5.948 1.00 78.19 183 LYS A O 1
ATOM 1504 N N . THR A 1 184 ? -0.729 3.846 5.836 1.00 69.44 184 THR A N 1
ATOM 1505 C CA . THR A 1 184 ? -0.973 3.041 7.031 1.00 69.44 184 THR A CA 1
ATOM 1506 C C . THR A 1 184 ? -1.068 3.932 8.263 1.00 69.44 184 THR A C 1
ATOM 1508 O O . THR A 1 184 ? -2.030 3.813 9.004 1.00 69.44 184 THR A O 1
ATOM 1511 N N . ALA A 1 185 ? -0.146 4.887 8.438 1.00 70.25 185 ALA A N 1
ATOM 1512 C CA . ALA A 1 185 ? -0.193 5.801 9.578 1.00 70.25 185 ALA A CA 1
ATOM 1513 C C . ALA A 1 185 ? -1.481 6.621 9.632 1.00 70.25 185 ALA A C 1
ATOM 1515 O O . ALA A 1 185 ? -2.067 6.717 10.699 1.00 70.25 185 ALA A O 1
ATOM 1516 N N . PHE A 1 186 ? -1.913 7.196 8.506 1.00 77.25 186 PHE A N 1
ATOM 1517 C CA . PHE A 1 186 ? -3.127 8.015 8.441 1.00 77.25 186 PHE A CA 1
ATOM 1518 C C . PHE A 1 186 ? -4.381 7.174 8.686 1.00 77.25 186 PHE A C 1
ATOM 1520 O O . PHE A 1 186 ? -5.249 7.586 9.450 1.00 77.25 186 PHE A O 1
ATOM 1527 N N . ALA A 1 187 ? -4.443 5.968 8.117 1.00 66.75 187 ALA A N 1
ATOM 1528 C CA . ALA A 1 187 ? -5.535 5.036 8.376 1.00 66.75 187 ALA A CA 1
ATOM 1529 C C . ALA A 1 187 ? -5.587 4.601 9.852 1.00 66.75 187 ALA A C 1
ATOM 1531 O O . ALA A 1 187 ? -6.667 4.566 10.437 1.00 66.75 187 ALA A O 1
ATOM 1532 N N . ASP A 1 188 ? -4.432 4.327 10.469 1.00 62.81 188 ASP A N 1
ATOM 1533 C CA . ASP A 1 188 ? -4.331 3.883 11.866 1.00 62.81 188 ASP A CA 1
ATOM 1534 C C . ASP A 1 188 ? -4.860 4.932 12.860 1.00 62.81 188 ASP A C 1
ATOM 1536 O O . ASP A 1 188 ? -5.348 4.579 13.933 1.00 62.81 188 ASP A O 1
ATOM 1540 N N . ILE A 1 189 ? -4.778 6.216 12.508 1.00 60.44 189 ILE A N 1
ATOM 1541 C CA . ILE A 1 189 ? -5.257 7.344 13.326 1.00 60.44 189 ILE A CA 1
ATOM 1542 C C . ILE A 1 189 ? -6.597 7.916 12.838 1.00 60.44 189 ILE A C 1
ATOM 1544 O O . ILE A 1 189 ? -7.036 8.948 13.339 1.00 60.44 189 ILE A O 1
ATOM 1548 N N . GLY A 1 190 ? -7.248 7.267 11.866 1.00 56.81 190 GLY A N 1
ATOM 1549 C CA . GLY A 1 190 ? -8.556 7.682 11.354 1.00 56.81 190 GLY A CA 1
ATOM 1550 C C . GLY A 1 190 ? -8.554 8.991 10.557 1.00 56.81 190 GLY A C 1
ATOM 1551 O O . GLY A 1 190 ? -9.589 9.647 10.479 1.00 56.81 190 GLY A O 1
ATOM 1552 N N . LEU A 1 191 ? -7.417 9.383 9.977 1.00 68.06 191 LEU A N 1
ATOM 1553 C CA . LEU A 1 191 ? -7.344 10.510 9.049 1.00 68.06 191 LEU A CA 1
ATOM 1554 C C . LEU A 1 191 ? -7.668 10.077 7.617 1.00 68.06 191 LEU A C 1
ATOM 1556 O O . LEU A 1 191 ? -7.491 8.918 7.230 1.00 68.06 191 LEU A O 1
ATOM 1560 N N . GLU A 1 192 ? -8.109 11.046 6.815 1.00 73.44 192 GLU A N 1
ATOM 1561 C CA . GLU A 1 192 ? -8.297 10.859 5.380 1.00 73.44 192 GLU A CA 1
ATOM 1562 C C . GLU A 1 192 ? -7.001 10.421 4.695 1.00 73.44 192 GLU A C 1
ATOM 1564 O O . GLU A 1 192 ? -5.894 10.654 5.174 1.00 73.44 192 GLU A O 1
ATOM 1569 N N . ARG A 1 193 ? -7.128 9.745 3.555 1.00 75.38 193 ARG A N 1
ATOM 1570 C CA . ARG A 1 193 ? -5.975 9.193 2.843 1.00 75.38 193 ARG A CA 1
ATOM 1571 C C . ARG A 1 193 ? -4.977 10.309 2.484 1.00 75.38 193 ARG A C 1
ATOM 1573 O O . ARG A 1 193 ? -5.393 11.310 1.912 1.00 75.38 193 ARG A O 1
ATOM 1580 N N . PRO A 1 194 ? -3.664 10.116 2.724 1.00 80.25 194 PRO A N 1
ATOM 1581 C CA . PRO A 1 194 ? -2.674 11.135 2.417 1.00 80.25 194 PRO A CA 1
ATOM 1582 C C . PRO A 1 194 ? -2.595 11.377 0.909 1.00 80.25 194 PRO A C 1
ATOM 1584 O O . PRO A 1 194 ? -2.514 10.437 0.108 1.00 80.25 194 PRO A O 1
ATOM 1587 N N . GLU A 1 195 ? -2.572 12.651 0.552 1.00 87.94 195 GLU A N 1
ATOM 1588 C CA . GLU A 1 195 ? -2.326 13.173 -0.782 1.00 87.94 195 GLU A CA 1
ATOM 1589 C C . GLU A 1 195 ? -0.825 13.166 -1.050 1.00 87.94 195 GLU A C 1
ATOM 1591 O O . GLU A 1 195 ? -0.042 13.805 -0.340 1.00 87.94 195 GLU A O 1
ATOM 1596 N N . TYR A 1 196 ? -0.413 12.441 -2.083 1.00 89.94 196 TYR A N 1
ATOM 1597 C CA . TYR A 1 196 ? 0.975 12.419 -2.513 1.00 89.94 196 TYR A CA 1
ATOM 1598 C C . TYR A 1 196 ? 1.083 12.144 -4.011 1.00 89.94 196 TYR A C 1
ATOM 1600 O O . TYR A 1 196 ? 0.240 11.460 -4.598 1.00 89.94 196 TYR A O 1
ATOM 1608 N N . SER A 1 197 ? 2.164 12.625 -4.611 1.00 88.62 197 SER A N 1
ATOM 1609 C CA . SER A 1 197 ? 2.580 12.311 -5.974 1.00 88.62 197 SER A CA 1
ATOM 1610 C C . SER A 1 197 ? 3.981 11.693 -5.938 1.00 88.62 197 SER A C 1
ATOM 1612 O O . SER A 1 197 ? 4.758 11.916 -5.009 1.00 88.62 197 SER A O 1
ATOM 1614 N N . ILE A 1 198 ? 4.303 10.853 -6.922 1.00 87.38 198 ILE A N 1
ATOM 1615 C CA . ILE A 1 198 ? 5.654 10.309 -7.070 1.00 87.38 198 ILE A CA 1
ATOM 1616 C C . ILE A 1 198 ? 6.144 10.626 -8.482 1.00 87.38 198 ILE A C 1
ATOM 1618 O O . ILE A 1 198 ? 5.549 10.177 -9.461 1.00 87.38 198 ILE A O 1
ATOM 1622 N N . ASN A 1 199 ? 7.243 11.370 -8.576 1.00 84.69 199 ASN A N 1
ATOM 1623 C CA . ASN A 1 199 ? 7.912 11.692 -9.826 1.00 84.69 199 ASN A CA 1
ATOM 1624 C C . ASN A 1 199 ? 9.028 10.674 -10.104 1.00 84.69 199 ASN A C 1
ATOM 1626 O O . ASN A 1 199 ? 10.042 10.623 -9.406 1.00 84.69 199 ASN A O 1
ATOM 1630 N N . ASN A 1 200 ? 8.839 9.865 -11.148 1.00 74.31 200 ASN A N 1
ATOM 1631 C CA . ASN A 1 200 ? 9.781 8.814 -11.535 1.00 74.31 200 ASN A CA 1
ATOM 1632 C C . ASN A 1 200 ? 11.074 9.365 -12.155 1.00 74.31 200 ASN A C 1
ATOM 1634 O O . ASN A 1 200 ? 12.109 8.711 -12.054 1.00 74.31 200 ASN A O 1
ATOM 1638 N N . ASN A 1 201 ? 11.026 10.546 -12.779 1.00 77.75 201 ASN A N 1
ATOM 1639 C CA . ASN A 1 201 ? 12.172 11.124 -13.486 1.00 77.75 201 ASN A CA 1
ATOM 1640 C C . ASN A 1 201 ? 13.186 11.722 -12.512 1.00 77.75 201 ASN A C 1
ATOM 1642 O O . ASN A 1 201 ? 14.390 11.631 -12.732 1.00 77.75 201 ASN A O 1
ATOM 1646 N N . THR A 1 202 ? 12.699 12.316 -11.424 1.00 81.62 202 THR A N 1
ATOM 1647 C CA . THR A 1 202 ? 13.541 12.924 -10.389 1.00 81.62 202 THR A CA 1
ATOM 1648 C C . THR A 1 202 ? 13.696 12.038 -9.156 1.00 81.62 202 THR A C 1
ATOM 1650 O O . THR A 1 202 ? 14.480 12.378 -8.283 1.00 81.62 202 THR A O 1
ATOM 1653 N N . ILE A 1 203 ? 12.990 10.900 -9.078 1.00 87.38 203 ILE A N 1
ATOM 1654 C CA . ILE A 1 203 ? 12.923 10.035 -7.887 1.00 87.38 203 ILE A CA 1
ATOM 1655 C C . ILE A 1 203 ? 12.531 10.879 -6.659 1.00 87.38 203 ILE A C 1
ATOM 1657 O O . ILE A 1 203 ? 13.196 10.884 -5.619 1.00 87.38 203 ILE A O 1
ATOM 1661 N N . THR A 1 204 ? 11.401 11.578 -6.793 1.00 92.44 204 THR A N 1
ATOM 1662 C CA . THR A 1 204 ? 10.836 12.453 -5.757 1.00 92.44 204 THR A CA 1
ATOM 1663 C C . THR A 1 204 ? 9.461 11.958 -5.320 1.00 92.44 204 THR A C 1
ATOM 1665 O O . THR A 1 204 ? 8.661 11.542 -6.156 1.00 92.44 204 THR A O 1
ATOM 1668 N N . LEU A 1 205 ? 9.166 12.012 -4.021 1.00 91.38 205 LEU A N 1
ATOM 1669 C CA . LEU A 1 205 ? 7.808 11.912 -3.481 1.00 91.38 205 LEU A CA 1
ATOM 1670 C C . LEU A 1 205 ? 7.405 13.279 -2.945 1.00 91.38 205 LEU A C 1
ATOM 1672 O O . LEU A 1 205 ? 8.103 13.801 -2.084 1.00 91.38 205 LEU A O 1
ATOM 1676 N N . GLU A 1 206 ? 6.291 13.825 -3.417 1.00 94.69 206 GLU A N 1
ATOM 1677 C CA . GLU A 1 206 ? 5.721 15.094 -2.954 1.00 94.69 206 GLU A CA 1
ATOM 1678 C C . GLU A 1 206 ? 4.408 14.820 -2.223 1.00 94.69 206 GLU A C 1
ATOM 1680 O O . GLU A 1 206 ? 3.704 13.866 -2.554 1.00 94.69 206 GLU A O 1
ATOM 1685 N N . ILE A 1 207 ? 4.073 15.636 -1.229 1.00 92.69 207 ILE A N 1
ATOM 1686 C CA . ILE A 1 207 ? 2.824 15.521 -0.470 1.00 92.69 207 ILE A CA 1
ATOM 1687 C C . ILE A 1 207 ? 2.012 16.811 -0.526 1.00 92.69 207 ILE A C 1
ATOM 1689 O O . ILE A 1 207 ? 2.571 17.906 -0.595 1.00 92.69 207 ILE A O 1
ATOM 1693 N N . GLY A 1 208 ? 0.688 16.668 -0.456 1.00 90.50 208 GLY A N 1
ATOM 1694 C CA . GLY A 1 208 ? -0.238 17.795 -0.373 1.00 90.50 208 GLY A CA 1
ATOM 1695 C C . GLY A 1 208 ? -0.096 18.575 0.937 1.00 90.50 208 GLY A C 1
ATOM 1696 O O . GLY A 1 208 ? 0.389 18.059 1.951 1.00 90.50 208 GLY A O 1
ATOM 1697 N N . GLU A 1 209 ? -0.546 19.830 0.934 1.00 91.75 209 GLU A N 1
ATOM 1698 C CA . GLU A 1 209 ? -0.440 20.728 2.089 1.00 91.75 209 GLU A CA 1
ATOM 1699 C C . GLU A 1 209 ? -1.148 20.162 3.329 1.00 91.75 209 GLU A C 1
ATOM 1701 O O . GLU A 1 209 ? -0.604 20.208 4.435 1.00 91.75 209 GLU A O 1
ATOM 1706 N N . GLU A 1 210 ? -2.330 19.575 3.143 1.00 83.94 210 GLU A N 1
ATOM 1707 C CA . GLU A 1 210 ? -3.108 18.992 4.237 1.00 83.94 210 GLU A CA 1
ATOM 1708 C C . GLU A 1 210 ? -2.427 17.740 4.809 1.00 83.94 210 GLU A C 1
ATOM 1710 O O . GLU A 1 210 ? -2.323 17.563 6.024 1.00 83.94 210 GLU A O 1
ATOM 1715 N N . THR A 1 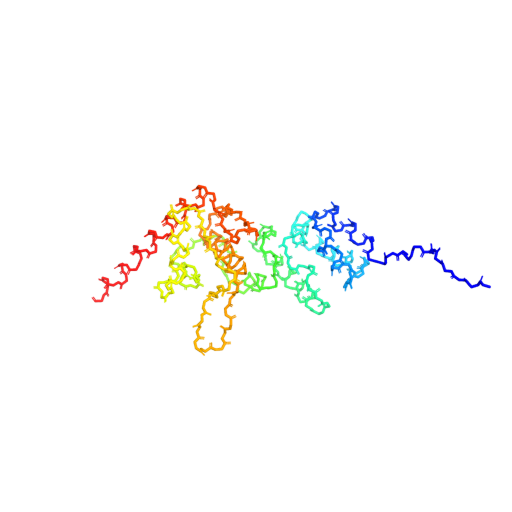211 ? -1.828 16.920 3.942 1.00 86.50 211 THR A N 1
ATOM 1716 C CA . THR A 1 211 ? -1.016 15.764 4.359 1.00 86.50 211 THR A CA 1
ATOM 1717 C C . THR A 1 211 ? 0.198 16.206 5.170 1.00 86.50 211 THR A C 1
ATOM 1719 O O . THR A 1 211 ? 0.519 15.601 6.193 1.00 86.50 211 THR A O 1
ATOM 1722 N N . ARG A 1 212 ? 0.850 17.301 4.770 1.00 92.31 212 ARG A N 1
ATOM 1723 C CA . ARG A 1 212 ? 1.978 17.883 5.504 1.00 92.31 212 ARG A CA 1
ATOM 1724 C C . ARG A 1 212 ? 1.565 18.383 6.889 1.00 92.31 212 ARG A C 1
ATOM 1726 O O . ARG A 1 212 ? 2.236 18.060 7.869 1.00 92.31 212 ARG A O 1
ATOM 1733 N N . LYS A 1 213 ? 0.453 19.122 6.987 1.00 87.19 213 LYS A N 1
ATOM 1734 C CA . LYS A 1 213 ? -0.103 19.594 8.270 1.00 87.19 213 LYS A CA 1
ATOM 1735 C C . LYS A 1 213 ? -0.408 18.423 9.201 1.00 87.19 213 LYS A C 1
ATOM 1737 O O . LYS A 1 213 ? -0.042 18.449 10.374 1.00 87.19 213 LYS A O 1
ATOM 1742 N N . ASN A 1 214 ? -1.022 17.372 8.670 1.00 84.44 214 ASN A N 1
ATOM 1743 C CA . ASN A 1 214 ? -1.355 16.183 9.443 1.00 84.44 214 ASN A CA 1
ATOM 1744 C C . ASN A 1 214 ? -0.110 15.406 9.886 1.00 84.44 214 ASN A C 1
ATOM 1746 O O . ASN A 1 214 ? -0.033 14.997 11.041 1.00 84.44 214 ASN A O 1
ATOM 1750 N N . LEU A 1 215 ? 0.926 15.303 9.049 1.00 88.56 215 LEU A N 1
ATOM 1751 C CA . LEU A 1 215 ? 2.213 14.734 9.462 1.00 88.56 215 LEU A CA 1
ATOM 1752 C C . LEU A 1 215 ? 2.884 15.508 10.592 1.00 88.56 215 LEU A C 1
ATOM 1754 O O . LEU A 1 215 ? 3.480 14.901 11.484 1.00 88.56 215 LEU A O 1
ATOM 1758 N N . GLN A 1 216 ? 2.783 16.835 10.568 1.00 86.38 216 GLN A N 1
ATOM 1759 C CA . GLN A 1 216 ? 3.309 17.666 11.639 1.00 86.38 216 GLN A CA 1
ATOM 1760 C C . GLN A 1 216 ? 2.586 17.390 12.965 1.00 86.38 216 GLN A C 1
ATOM 1762 O O . GLN A 1 216 ? 3.257 17.132 13.965 1.00 86.38 216 GLN A O 1
ATOM 1767 N N . LYS A 1 217 ? 1.247 17.322 12.952 1.00 83.06 217 LYS A N 1
ATOM 1768 C CA . LYS A 1 217 ? 0.441 16.955 14.131 1.00 83.06 217 LYS A CA 1
ATOM 1769 C C . LYS A 1 217 ? 0.838 15.581 14.683 1.00 83.06 217 LYS A C 1
ATOM 1771 O O . LYS A 1 217 ? 1.148 15.460 15.865 1.00 83.06 217 LYS A O 1
ATOM 1776 N N . ILE A 1 218 ? 0.933 14.567 13.814 1.00 81.44 218 ILE A N 1
ATOM 1777 C CA . ILE A 1 218 ? 1.347 13.202 14.194 1.00 81.44 218 ILE A CA 1
ATOM 1778 C C . ILE A 1 218 ? 2.715 13.223 14.885 1.00 81.44 218 ILE A C 1
ATOM 1780 O O . ILE A 1 218 ? 2.930 12.565 15.904 1.00 81.44 218 ILE A O 1
ATOM 1784 N N . ARG A 1 219 ? 3.663 13.995 14.348 1.00 81.62 219 ARG A N 1
ATOM 1785 C CA . ARG A 1 219 ? 5.010 14.095 14.909 1.00 81.62 219 ARG A CA 1
ATOM 1786 C C . ARG A 1 219 ? 5.040 14.792 16.269 1.00 81.62 219 ARG A C 1
ATOM 1788 O O . ARG A 1 219 ? 5.814 14.390 17.138 1.00 81.62 219 ARG A O 1
ATOM 1795 N N . GLU A 1 220 ? 4.257 15.845 16.447 1.00 80.69 220 GLU A N 1
ATOM 1796 C CA . GLU A 1 220 ? 4.160 16.574 17.715 1.00 80.69 220 GLU A CA 1
ATOM 1797 C C . GLU A 1 220 ? 3.550 15.691 18.814 1.00 80.69 220 GLU A C 1
ATOM 1799 O O . GLU A 1 220 ? 4.092 15.622 19.920 1.00 80.69 220 GLU A O 1
ATOM 1804 N N . GLU A 1 221 ? 2.517 14.913 18.483 1.00 75.19 221 GLU A N 1
ATOM 1805 C CA . GLU A 1 221 ? 1.928 13.923 19.391 1.00 75.19 221 GLU A CA 1
ATOM 1806 C C . GLU A 1 221 ? 2.898 12.795 19.772 1.00 75.19 221 GLU A C 1
ATOM 1808 O O . GLU A 1 221 ? 2.908 12.319 20.909 1.00 75.19 221 GLU A O 1
ATOM 1813 N N . LEU A 1 222 ? 3.750 12.361 18.842 1.00 70.31 222 LEU A N 1
ATOM 1814 C CA . LEU A 1 222 ? 4.783 11.366 19.135 1.00 70.31 222 LEU A CA 1
ATOM 1815 C C . LEU A 1 222 ? 5.813 11.887 20.144 1.00 70.31 222 LEU A C 1
ATOM 1817 O O . LEU A 1 222 ? 6.190 11.167 21.072 1.00 70.31 222 LEU A O 1
ATOM 1821 N N . LYS A 1 223 ? 6.239 13.148 20.000 1.00 69.56 223 LYS A N 1
ATOM 1822 C CA . LYS A 1 223 ? 7.181 13.787 20.933 1.00 69.56 223 LYS A CA 1
ATOM 1823 C C . LYS A 1 223 ? 6.587 13.939 22.335 1.00 69.56 223 LYS A C 1
ATOM 1825 O O . LYS A 1 223 ? 7.281 13.690 23.321 1.00 69.56 223 LYS A O 1
ATOM 1830 N N . SER A 1 224 ? 5.313 14.322 22.445 1.00 62.97 224 SER A N 1
ATOM 1831 C CA . SER A 1 224 ? 4.662 14.506 23.749 1.00 62.97 224 SER A CA 1
ATOM 1832 C C . SER A 1 224 ? 4.521 13.184 24.516 1.00 62.97 224 SER A C 1
ATOM 1834 O O . SER A 1 224 ? 4.808 13.131 25.714 1.00 62.97 224 SER A O 1
ATOM 1836 N N . LYS A 1 225 ? 4.193 12.086 23.818 1.00 63.34 225 LYS A N 1
ATOM 1837 C CA . LYS A 1 225 ? 4.103 10.737 24.405 1.00 63.34 225 LYS A CA 1
ATOM 1838 C C . LYS A 1 225 ? 5.458 10.185 24.861 1.00 63.34 225 LYS A C 1
ATOM 1840 O O . LYS A 1 225 ? 5.524 9.547 25.912 1.00 63.34 225 LYS A O 1
ATOM 1845 N N . GLN A 1 226 ? 6.543 10.461 24.133 1.00 59.09 226 GLN A N 1
ATOM 1846 C CA . GLN A 1 226 ? 7.895 10.071 24.554 1.00 59.09 226 GLN A CA 1
ATOM 1847 C C . GLN A 1 226 ? 8.305 10.769 25.858 1.00 59.09 226 GLN A C 1
ATOM 1849 O O . GLN A 1 226 ? 8.746 10.102 26.794 1.00 59.09 226 GLN A O 1
ATOM 1854 N N . ASN A 1 227 ? 8.058 12.074 25.984 1.00 52.78 227 ASN A N 1
ATOM 1855 C CA . ASN A 1 227 ? 8.415 12.836 27.185 1.00 52.78 227 ASN A CA 1
ATOM 1856 C C . A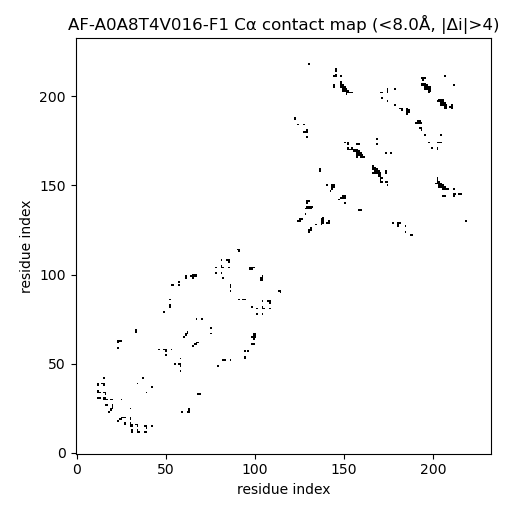SN A 1 227 ? 7.629 12.399 28.439 1.00 52.78 227 ASN A C 1
ATOM 1858 O O . ASN A 1 227 ? 8.176 12.380 29.540 1.00 52.78 227 ASN A O 1
ATOM 1862 N N . HIS A 1 228 ? 6.369 11.976 28.291 1.00 44.78 228 HIS A N 1
ATOM 1863 C CA . HIS A 1 228 ? 5.574 11.426 29.400 1.00 44.78 228 HIS A CA 1
ATOM 1864 C C . HIS A 1 228 ? 6.032 10.040 29.880 1.00 44.78 228 HIS A C 1
ATOM 1866 O O . HIS A 1 228 ? 5.794 9.690 31.036 1.00 44.78 228 HIS A O 1
ATOM 1872 N N . SER A 1 229 ? 6.706 9.257 29.033 1.00 44.22 229 SER A N 1
ATOM 1873 C CA . SER A 1 229 ? 7.256 7.950 29.425 1.00 44.22 229 SER A CA 1
ATOM 1874 C C . SER A 1 229 ? 8.539 8.057 30.262 1.00 44.22 229 SER A C 1
ATOM 1876 O O . SER A 1 229 ? 8.811 7.181 31.080 1.00 44.22 229 SER A O 1
ATOM 1878 N N . VAL A 1 230 ? 9.295 9.151 30.107 1.00 45.81 230 VAL A N 1
ATOM 1879 C CA . VAL A 1 230 ? 10.556 9.397 30.828 1.00 45.81 230 VAL A CA 1
ATOM 1880 C C . VAL A 1 230 ? 10.309 9.999 32.218 1.00 45.81 230 VAL A C 1
ATOM 1882 O O . VAL A 1 230 ? 11.051 9.705 33.146 1.00 45.81 230 VAL A O 1
ATOM 1885 N N . SER A 1 231 ? 9.228 10.765 32.403 1.00 43.59 231 SER A N 1
ATOM 1886 C CA . SER A 1 231 ? 8.885 11.411 33.685 1.00 43.59 231 SER A CA 1
ATOM 1887 C C . SER A 1 231 ? 8.232 10.482 34.728 1.00 43.59 231 SER A C 1
ATOM 1889 O O . SER A 1 231 ? 7.904 10.943 35.819 1.00 43.59 231 SER A O 1
ATOM 1891 N N . LYS A 1 232 ? 7.986 9.205 34.401 1.00 43.62 232 LYS A N 1
ATOM 1892 C CA . LYS A 1 232 ? 7.365 8.207 35.300 1.00 43.62 232 LYS A CA 1
ATOM 1893 C C . LYS A 1 232 ? 8.362 7.192 35.887 1.00 43.62 232 LYS A C 1
ATOM 1895 O O . LYS A 1 232 ? 7.934 6.134 36.348 1.00 43.62 232 LYS A O 1
ATOM 1900 N N . LYS A 1 233 ? 9.663 7.480 35.849 1.00 38.62 233 LYS A N 1
ATOM 1901 C CA . LYS A 1 233 ? 10.697 6.676 36.513 1.00 38.62 233 LYS A CA 1
ATOM 1902 C C . LYS A 1 233 ? 11.307 7.427 37.681 1.00 38.62 233 LYS A C 1
ATOM 1904 O O . LYS A 1 233 ? 11.523 8.645 37.521 1.00 38.62 233 LYS A O 1
#

Solvent-accessible surface area (backbone atoms only — not comparable to full-atom values): 13633 Å² total; per-residue (Å²): 135,83,88,87,88,69,84,72,69,77,56,85,32,48,68,38,18,50,49,35,29,69,80,46,68,33,56,60,71,61,19,41,66,40,21,77,73,44,54,51,68,60,48,51,55,52,47,54,54,42,30,76,75,34,57,60,74,55,33,49,48,26,57,56,75,24,49,62,78,73,52,60,73,72,57,43,55,52,42,50,55,50,51,54,58,54,70,68,42,94,78,59,90,67,87,67,100,55,68,39,39,66,66,50,42,53,55,61,63,74,48,94,75,76,63,99,72,88,71,77,88,68,75,67,59,75,76,40,62,59,67,26,92,85,38,71,67,30,42,50,45,48,48,29,31,55,76,70,34,32,37,76,48,52,86,85,38,55,60,52,84,54,95,70,85,58,84,37,44,45,22,65,50,37,50,56,49,51,55,51,51,48,41,52,54,28,54,76,71,72,45,73,80,62,48,65,51,74,42,81,90,72,32,29,34,36,46,36,72,68,38,29,53,52,50,47,52,55,52,54,54,53,53,55,54,54,56,60,62,62,73,75,111

Mean predicted aligned error: 17.52 Å

Radius of gyration: 22.3 Å; Cα contacts (8 Å, |Δi|>4): 226; chains: 1; bounding box: 50×44×88 Å

pLDDT: mean 71.21, std 16.68, range [31.55, 94.69]

Sequence (233 aa):
MEYIGKELLKDPDADLTELLAREFEINFIRARDIARKVSLDDFVKNYNTLENLVIESIAKEIVKNGSFLDYKNSFLDEYFNLVRRAINKPNETKPSNVFYSLESLKKYLNNPNNGAHLDISKLNLSRNKLFSSDDEQAKFYLDSLIKSSYVLVSVNEHWSKSKDSEKGPRSFHILKKIAFLLKTAFADIGLERPEYSINNNTITLEIGEETRKNLQKIREELKSKQNHSVSKK